Protein AF-A0A914HSB8-F1 (afdb_monomer)

pLDDT: mean 74.19, std 20.4, range [25.16, 98.0]

Sequence (188 aa):
MQRLLLCLTGASFIVLLFGASLPPIDISSIPEQYRELIPKEVIDFYNTLTAEDKQALKEVAERHEEFQTEEQAMEALKAKSEKLHSKAVELRNLVKEKIDKLVPDAKTFVTETIEKLKAMRPKSGEKPNLEELRKGANDTIEKFKALSEEAKESLKANFPKITGVIQNEKFQALAKSLLKTEGAAPAA

Radius of gyration: 16.98 Å; Cα contacts (8 Å, |Δi|>4): 156; chains: 1; bounding box: 52×36×44 Å

Foldseek 3Di:
DQDDFDLPCLLVLQCLQDWDDDDLSDLVVRPPVSNLLRPVLVVVLVVVADPQLSVLLVVLVLCVVVDPGPVVSLVSSCVSPVVSSVSSVVSRVLVVVLLVQADPLLNVLVSVLVVLSVVQDDHRRDIGDNLSSLVSLQVSLVSLVPDDPSSLVSCCVSPVSNSCLSPDPVNNCVSVVVVPDPPDDDDD

Mean predicted aligned error: 8.91 Å

InterPro domains:
  IPR008632 Nematode fatty acid retinoid binding [PF05823] (32-177)
  IPR008632 Nematode fatty acid retinoid binding [PTHR31418] (14-182)

Nearest PDB structures (foldseek):
  4xcp-assembly1_A  TM=7.694E-01  e=6.689E-05  Necator americanus
  4uet-assembly1_A  TM=7.553E-01  e=1.950E-04  Necator americanus

Structure (mmCIF, N/CA/C/O backbone):
data_AF-A0A914HSB8-F1
#
_entry.id   AF-A0A914HSB8-F1
#
loop_
_atom_site.group_PDB
_atom_site.id
_atom_site.type_symbol
_atom_site.label_atom_id
_atom_site.label_alt_id
_atom_site.label_comp_id
_atom_site.label_asym_id
_atom_site.label_entity_id
_atom_site.label_seq_id
_atom_site.pdbx_PDB_ins_code
_atom_site.Cartn_x
_atom_site.Cartn_y
_atom_site.Cartn_z
_atom_site.occupancy
_atom_site.B_iso_or_equiv
_atom_site.auth_seq_id
_atom_site.auth_comp_id
_atom_site.auth_asym_id
_atom_site.auth_atom_id
_atom_site.pdbx_PDB_model_num
ATOM 1 N N . MET A 1 1 ? 8.933 17.817 -1.705 1.00 25.16 1 MET A N 1
ATOM 2 C CA . MET A 1 1 ? 7.737 17.627 -0.854 1.00 25.16 1 MET A CA 1
ATOM 3 C C . MET A 1 1 ? 7.025 16.373 -1.324 1.00 25.16 1 MET A C 1
ATOM 5 O O . MET A 1 1 ? 6.279 16.406 -2.292 1.00 25.16 1 MET A O 1
ATOM 9 N N . GLN A 1 2 ? 7.403 15.252 -0.719 1.00 29.36 2 GLN A N 1
ATOM 10 C CA . GLN A 1 2 ? 7.103 13.894 -1.158 1.00 29.36 2 GLN A CA 1
ATOM 11 C C . GLN A 1 2 ? 5.726 13.515 -0.621 1.00 29.36 2 GLN A C 1
ATOM 13 O O . GLN A 1 2 ? 5.573 13.178 0.551 1.00 29.36 2 GLN A O 1
ATOM 18 N N . ARG A 1 3 ? 4.709 13.701 -1.462 1.00 33.56 3 ARG A N 1
ATOM 19 C CA . ARG A 1 3 ? 3.333 13.363 -1.133 1.00 33.56 3 ARG A CA 1
ATOM 20 C C . ARG A 1 3 ? 3.217 11.840 -1.036 1.00 33.56 3 ARG A C 1
ATOM 22 O O . ARG A 1 3 ? 3.285 11.148 -2.040 1.00 33.56 3 ARG A O 1
ATOM 29 N N . LEU A 1 4 ? 2.940 11.403 0.192 1.00 33.25 4 LEU A N 1
ATOM 30 C CA . LEU A 1 4 ? 1.845 10.491 0.509 1.00 33.25 4 LEU A CA 1
ATOM 31 C C . LEU A 1 4 ? 2.152 8.989 0.452 1.00 33.25 4 LEU A C 1
ATOM 33 O O . LEU A 1 4 ? 2.440 8.404 -0.589 1.00 33.25 4 LEU A O 1
ATOM 37 N N . LEU A 1 5 ? 2.052 8.362 1.621 1.00 37.12 5 LEU A N 1
ATOM 38 C CA . LEU A 1 5 ? 2.564 7.038 1.887 1.00 37.12 5 LEU A CA 1
ATOM 39 C C . LEU A 1 5 ? 1.594 6.222 2.761 1.00 37.12 5 LEU A C 1
ATOM 41 O O . LEU A 1 5 ? 1.717 6.126 3.969 1.00 37.12 5 LEU A O 1
ATOM 45 N N . LEU A 1 6 ? 0.743 5.460 2.079 1.00 37.34 6 LEU A N 1
ATOM 46 C CA . LEU A 1 6 ? 0.680 4.009 2.298 1.00 37.34 6 LEU A CA 1
ATOM 47 C C . LEU A 1 6 ? 0.114 3.443 3.618 1.00 37.34 6 LEU A C 1
ATOM 49 O O . LEU A 1 6 ? 0.303 2.263 3.887 1.00 37.34 6 LEU A O 1
ATOM 53 N N . CYS A 1 7 ? -0.693 4.171 4.386 1.00 33.78 7 CYS A N 1
ATOM 54 C CA . CYS A 1 7 ? -1.370 3.529 5.528 1.00 33.78 7 CYS A CA 1
ATOM 55 C C . CYS A 1 7 ? -2.547 2.601 5.160 1.00 33.78 7 CYS A C 1
ATOM 57 O O . CYS A 1 7 ? -2.921 1.760 5.971 1.00 33.78 7 CYS A O 1
ATOM 59 N N . LEU A 1 8 ? -3.154 2.709 3.967 1.00 33.69 8 LEU A N 1
ATOM 60 C CA . LEU A 1 8 ? -4.404 1.975 3.663 1.00 33.69 8 LEU A CA 1
ATOM 61 C C . LEU A 1 8 ? -4.480 1.310 2.276 1.00 33.69 8 LEU A C 1
ATOM 63 O O . LEU A 1 8 ? -5.466 0.639 1.977 1.00 33.69 8 LEU A O 1
ATOM 67 N N . THR A 1 9 ? -3.474 1.457 1.410 1.00 38.66 9 THR A N 1
ATOM 68 C CA . THR A 1 9 ? -3.543 0.942 0.025 1.00 38.66 9 THR A CA 1
ATOM 69 C C . THR A 1 9 ? -2.961 -0.460 -0.157 1.00 38.66 9 THR A C 1
ATOM 71 O O . THR A 1 9 ? -3.308 -1.124 -1.132 1.00 38.66 9 THR A O 1
ATOM 74 N N . GLY A 1 10 ? -2.156 -0.956 0.792 1.00 37.66 10 GLY A N 1
ATOM 75 C CA . GLY A 1 10 ? -1.569 -2.304 0.736 1.00 37.66 10 GLY A CA 1
ATOM 76 C C . GLY A 1 10 ? -2.608 -3.432 0.763 1.00 37.66 10 GLY A C 1
ATOM 77 O O . GLY A 1 10 ? -2.459 -4.420 0.051 1.00 37.66 10 GLY A O 1
ATOM 78 N N . ALA A 1 11 ? -3.705 -3.252 1.507 1.00 34.97 11 ALA A N 1
ATOM 79 C CA . ALA A 1 11 ? -4.863 -4.150 1.448 1.00 34.97 11 ALA A CA 1
ATOM 80 C C . ALA A 1 11 ? -5.762 -3.847 0.236 1.00 34.97 11 ALA A C 1
ATOM 82 O O . ALA A 1 11 ? -6.421 -4.737 -0.294 1.00 34.97 11 ALA A O 1
ATOM 83 N N . SER A 1 12 ? -5.757 -2.602 -0.247 1.00 37.75 12 SER A N 1
ATOM 84 C CA . SER A 1 12 ? -6.666 -2.154 -1.300 1.00 37.75 12 SER A CA 1
ATOM 85 C C . SER A 1 12 ? -6.392 -2.830 -2.647 1.00 37.75 12 SER A C 1
ATOM 87 O O . SER A 1 12 ? -7.348 -3.161 -3.327 1.00 37.75 12 SER A O 1
ATOM 89 N N . PHE A 1 13 ? -5.146 -3.124 -3.039 1.00 34.66 13 PHE A N 1
ATOM 90 C CA . PHE A 1 13 ? -4.903 -3.753 -4.354 1.00 34.66 13 PHE A CA 1
ATOM 91 C C . PHE A 1 13 ? -5.493 -5.172 -4.482 1.00 34.66 13 PHE A C 1
ATOM 93 O O . PHE A 1 13 ? -5.938 -5.556 -5.559 1.00 34.66 13 PHE A O 1
ATOM 100 N N . ILE A 1 14 ? -5.552 -5.934 -3.383 1.00 33.72 14 ILE A N 1
ATOM 101 C CA . ILE A 1 14 ? -6.129 -7.292 -3.369 1.00 33.72 14 ILE A CA 1
ATOM 102 C C . ILE A 1 14 ? -7.637 -7.250 -3.078 1.00 33.72 14 ILE A C 1
ATOM 104 O O . ILE A 1 14 ? -8.389 -8.060 -3.615 1.00 33.72 14 ILE A O 1
ATOM 108 N N . VAL A 1 15 ? -8.102 -6.266 -2.303 1.00 31.67 15 VAL A N 1
ATOM 109 C CA . VAL A 1 15 ? -9.527 -6.080 -1.981 1.00 31.67 15 VAL A CA 1
ATOM 110 C C . VAL A 1 15 ? -10.320 -5.471 -3.147 1.00 31.67 15 VAL A C 1
ATOM 112 O O . VAL A 1 15 ? -11.488 -5.803 -3.322 1.00 31.67 15 VAL A O 1
ATOM 115 N N . LEU A 1 16 ? -9.701 -4.651 -4.005 1.00 32.53 16 LEU A N 1
ATOM 116 C CA . LEU A 1 16 ? -10.369 -4.037 -5.163 1.00 32.53 16 LEU A CA 1
ATOM 117 C C . LEU A 1 16 ? -10.848 -5.072 -6.204 1.00 32.53 16 LEU A C 1
ATOM 119 O O . LEU A 1 16 ? -11.774 -4.792 -6.956 1.00 32.53 16 LEU A O 1
ATOM 123 N N . LEU A 1 17 ? -10.304 -6.295 -6.209 1.00 28.48 17 LEU A N 1
ATOM 124 C CA . LEU A 1 17 ? -10.785 -7.383 -7.073 1.00 28.48 17 LEU A CA 1
ATOM 125 C C . LEU A 1 17 ? -12.155 -7.961 -6.658 1.00 28.48 17 LEU A C 1
ATOM 127 O O . LEU A 1 17 ? -12.750 -8.702 -7.439 1.00 28.48 17 LEU A O 1
ATOM 131 N N . PHE A 1 18 ? -12.685 -7.615 -5.478 1.00 27.55 18 PHE A N 1
ATOM 132 C CA . PHE A 1 18 ? -13.973 -8.108 -4.982 1.00 27.55 18 PHE A CA 1
ATOM 133 C C . PHE A 1 18 ? -14.974 -6.954 -4.854 1.00 27.55 18 PHE A C 1
ATOM 135 O O . PHE A 1 18 ? -15.028 -6.235 -3.860 1.00 27.55 18 PHE A O 1
ATOM 142 N N . GLY A 1 19 ? -15.771 -6.752 -5.906 1.00 29.69 19 GLY A N 1
ATOM 143 C CA . GLY A 1 19 ? -16.789 -5.709 -5.969 1.00 29.69 19 GLY A CA 1
ATOM 144 C C . GLY A 1 19 ? -17.966 -5.954 -5.022 1.00 29.69 19 GLY A C 1
ATOM 145 O O . GLY A 1 19 ? -18.936 -6.593 -5.405 1.00 29.69 19 GLY A O 1
ATOM 146 N N . ALA A 1 20 ? -17.918 -5.397 -3.814 1.00 25.78 20 ALA A N 1
ATOM 147 C CA . ALA A 1 20 ? -19.073 -4.986 -3.009 1.00 25.78 20 ALA A CA 1
ATOM 148 C C . ALA A 1 20 ? -18.576 -4.253 -1.752 1.00 25.78 20 ALA A C 1
ATOM 150 O O . ALA A 1 20 ? -17.510 -4.592 -1.250 1.00 25.78 20 ALA A O 1
ATOM 151 N N . SER A 1 21 ? -19.353 -3.263 -1.281 1.00 30.23 21 SER A N 1
ATOM 152 C CA . SER A 1 21 ? -19.325 -2.649 0.063 1.00 30.23 21 SER A CA 1
ATOM 153 C C . SER A 1 21 ? -18.304 -3.289 0.998 1.00 30.23 21 SER A C 1
ATOM 155 O O . SER A 1 21 ? -18.591 -4.378 1.485 1.00 30.23 21 SER A O 1
ATOM 157 N N . LEU A 1 22 ? -17.161 -2.630 1.238 1.00 36.75 22 LEU A N 1
ATOM 158 C CA . LEU A 1 22 ? -16.052 -3.164 2.035 1.00 36.75 22 LEU A CA 1
ATOM 159 C C . LEU A 1 22 ? -16.589 -3.783 3.345 1.00 36.75 22 LEU A C 1
ATOM 161 O O . LEU A 1 22 ? -16.917 -3.044 4.285 1.00 36.75 22 LEU A O 1
ATOM 165 N N . PRO A 1 23 ? -16.712 -5.126 3.444 1.00 37.19 23 PRO A N 1
ATOM 166 C CA . PRO A 1 23 ? -16.900 -5.732 4.746 1.00 37.19 23 PRO A CA 1
ATOM 167 C C . PRO A 1 23 ? -15.637 -5.418 5.567 1.00 37.19 23 PRO A C 1
ATOM 169 O O . PRO A 1 23 ? -14.603 -5.072 4.978 1.00 37.19 23 PRO A O 1
ATOM 172 N N . PRO A 1 24 ? -15.688 -5.473 6.913 1.00 43.31 24 PRO A N 1
ATOM 173 C CA . PRO A 1 24 ? -14.468 -5.386 7.719 1.00 43.31 24 PRO A CA 1
ATOM 174 C C . PRO A 1 24 ? -13.405 -6.262 7.059 1.00 43.31 24 PRO A C 1
ATOM 176 O O . PRO A 1 24 ? -13.715 -7.408 6.738 1.00 43.31 24 PRO A O 1
ATOM 179 N N . ILE A 1 25 ? -12.233 -5.689 6.750 1.00 50.34 25 ILE A N 1
ATOM 180 C CA . ILE A 1 25 ? -11.185 -6.354 5.966 1.00 50.34 25 ILE A CA 1
ATOM 181 C C . ILE A 1 25 ? -10.771 -7.601 6.736 1.00 50.34 25 ILE A C 1
ATOM 183 O O . ILE A 1 25 ? -9.945 -7.578 7.650 1.00 50.34 25 ILE A O 1
ATOM 187 N N . ASP A 1 26 ? -11.432 -8.693 6.397 1.00 60.53 26 ASP A N 1
ATOM 188 C CA . ASP A 1 26 ? -11.177 -9.990 6.946 1.00 60.53 26 ASP A CA 1
ATOM 189 C C . ASP A 1 26 ? -10.263 -10.671 5.946 1.00 60.53 26 ASP A C 1
ATOM 191 O O . ASP A 1 26 ? -10.693 -11.085 4.871 1.00 60.53 26 ASP A O 1
ATOM 195 N N . ILE A 1 27 ? -8.977 -10.763 6.278 1.00 61.53 27 ILE A N 1
ATOM 196 C CA . ILE A 1 27 ? -8.010 -11.498 5.457 1.00 61.53 27 ILE A CA 1
ATOM 197 C C . ILE A 1 27 ? -8.490 -12.944 5.239 1.00 61.53 27 ILE A C 1
ATOM 199 O O . ILE A 1 27 ? -8.212 -13.535 4.195 1.00 61.53 27 ILE A O 1
ATOM 203 N N . SER A 1 28 ? -9.277 -13.504 6.166 1.00 65.38 28 SER A N 1
ATOM 204 C CA . SER A 1 28 ? -9.888 -14.824 6.011 1.00 65.38 28 SER A CA 1
ATOM 205 C C . SER A 1 28 ? -11.008 -14.860 4.957 1.00 65.38 28 SER A C 1
ATOM 207 O O . SER A 1 28 ? -11.264 -15.914 4.386 1.00 65.38 28 SER A O 1
ATOM 209 N N . SER A 1 29 ? -11.592 -13.722 4.576 1.00 63.12 29 SER A N 1
ATOM 210 C CA . SER A 1 29 ? -12.542 -13.642 3.454 1.00 63.12 29 SER A CA 1
ATOM 211 C C . SER A 1 29 ? -11.865 -13.626 2.076 1.00 63.12 29 SER A C 1
ATOM 213 O O . SER A 1 29 ? -12.509 -13.905 1.067 1.00 63.12 29 SER A O 1
ATOM 215 N N . ILE A 1 30 ? -10.557 -13.347 2.017 1.00 62.38 30 ILE A N 1
ATOM 216 C CA . ILE A 1 30 ? -9.780 -13.380 0.773 1.00 62.38 30 ILE A CA 1
ATOM 217 C C . ILE A 1 30 ? -9.501 -14.849 0.422 1.00 62.38 30 ILE A C 1
ATOM 219 O O . ILE A 1 30 ? -8.961 -15.563 1.268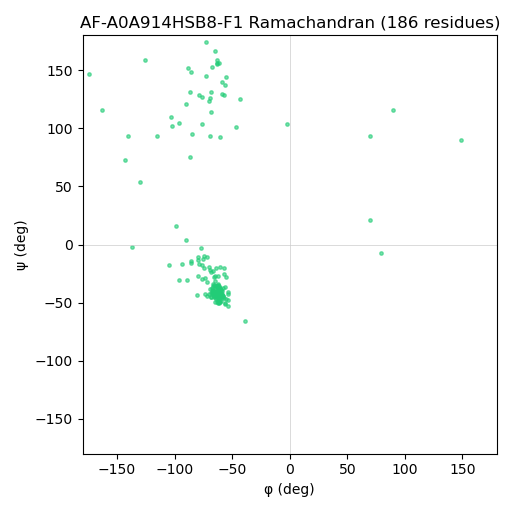 1.00 62.38 30 ILE A O 1
ATOM 223 N N . PRO A 1 31 ? -9.818 -15.331 -0.794 1.00 58.69 31 PRO A N 1
ATOM 224 C CA . PRO A 1 31 ? -9.496 -16.701 -1.189 1.00 58.69 31 PRO A CA 1
ATOM 225 C C . PRO A 1 31 ? -8.001 -17.008 -1.044 1.00 58.69 31 PRO A C 1
ATOM 227 O O . PRO A 1 31 ? -7.158 -16.157 -1.323 1.00 58.69 31 PRO A O 1
ATOM 230 N N . GLU A 1 32 ? -7.663 -18.235 -0.643 1.00 67.19 32 GLU A N 1
ATOM 231 C CA . GLU A 1 32 ? -6.288 -18.647 -0.314 1.00 67.19 32 GLU A CA 1
ATOM 232 C C . GLU A 1 32 ? -5.283 -18.344 -1.435 1.00 67.19 32 GLU A C 1
ATOM 234 O O . GLU A 1 32 ? -4.241 -17.745 -1.178 1.00 67.19 32 GLU A O 1
ATOM 239 N N . GLN A 1 33 ? -5.672 -18.60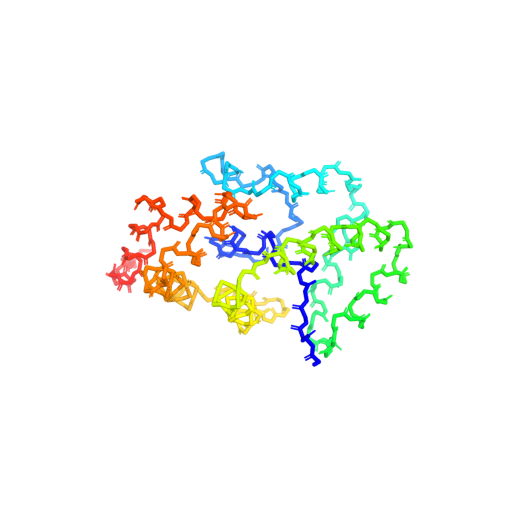7 -2.687 1.00 60.16 33 GLN A N 1
ATOM 240 C CA . GLN A 1 33 ? -4.878 -18.301 -3.884 1.00 60.16 33 GLN A CA 1
ATOM 241 C C . GLN A 1 33 ? -4.491 -16.817 -4.034 1.00 60.16 33 GLN A C 1
ATOM 243 O O . GLN A 1 33 ? -3.561 -16.491 -4.767 1.00 60.16 33 GLN A O 1
ATOM 248 N N . TYR A 1 34 ? -5.204 -15.909 -3.362 1.00 60.81 34 TYR A N 1
ATOM 249 C CA . TYR A 1 34 ? -4.911 -14.478 -3.341 1.00 60.81 34 TYR A CA 1
ATOM 250 C C . TYR A 1 34 ? -4.274 -14.024 -2.020 1.00 60.81 34 TYR A C 1
ATOM 252 O O . TYR A 1 34 ? -3.642 -12.971 -1.992 1.00 60.81 34 TYR A O 1
ATOM 260 N N . ARG A 1 35 ? -4.372 -14.804 -0.932 1.00 68.12 35 ARG A N 1
ATOM 261 C CA . ARG A 1 35 ? -3.680 -14.491 0.333 1.00 68.12 35 ARG A CA 1
ATOM 262 C C . ARG A 1 35 ? -2.166 -14.568 0.189 1.00 68.12 35 ARG A C 1
ATOM 264 O O . ARG A 1 35 ? -1.463 -13.749 0.770 1.00 68.12 3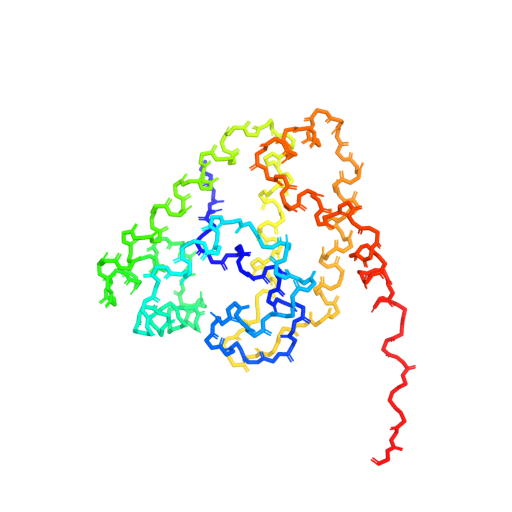5 ARG A O 1
ATOM 271 N N . GLU A 1 36 ? -1.668 -15.489 -0.635 1.00 69.75 36 GLU A N 1
ATOM 272 C CA . GLU A 1 36 ? -0.233 -15.618 -0.938 1.00 69.75 36 GLU A CA 1
ATOM 273 C C . GLU A 1 36 ? 0.375 -14.366 -1.596 1.00 69.75 36 GLU A C 1
ATOM 275 O O . GLU A 1 36 ? 1.599 -14.175 -1.577 1.00 69.75 36 GLU A O 1
ATOM 280 N N . LEU A 1 37 ? -0.484 -13.516 -2.167 1.00 67.94 37 LEU A N 1
ATOM 281 C C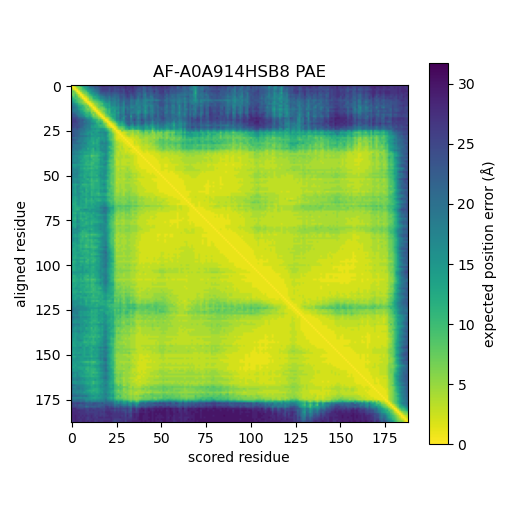A . LEU A 1 37 ? -0.133 -12.273 -2.847 1.00 67.94 37 LEU A CA 1
ATOM 282 C C . LEU A 1 37 ? -0.013 -11.086 -1.878 1.00 67.94 37 LEU A C 1
ATOM 284 O O . LEU A 1 37 ? 0.558 -10.056 -2.240 1.00 67.94 37 LEU A O 1
ATOM 288 N N . ILE A 1 38 ? -0.529 -11.217 -0.651 1.00 71.56 38 ILE A N 1
ATOM 289 C CA . ILE A 1 38 ? -0.476 -10.168 0.370 1.00 71.56 38 ILE A CA 1
ATOM 290 C C . ILE A 1 38 ? 0.927 -10.169 1.005 1.00 71.56 38 ILE A C 1
ATOM 292 O O . ILE A 1 38 ? 1.396 -11.217 1.459 1.00 71.56 38 ILE A O 1
ATOM 296 N N . PRO A 1 39 ? 1.622 -9.018 1.084 1.00 76.06 39 PRO A N 1
ATOM 297 C CA . PRO A 1 39 ? 2.871 -8.919 1.832 1.00 76.06 39 PRO A CA 1
ATOM 298 C C . PRO A 1 39 ? 2.686 -9.338 3.295 1.00 76.06 39 PRO A C 1
ATOM 300 O O . PRO A 1 39 ? 1.708 -8.951 3.939 1.00 76.06 39 PRO A O 1
ATOM 303 N N . LYS A 1 40 ? 3.639 -10.105 3.835 1.00 82.38 40 LYS A N 1
ATOM 304 C CA . LYS A 1 40 ? 3.571 -10.626 5.209 1.00 82.38 40 LYS A CA 1
ATOM 305 C C . LYS A 1 40 ? 3.397 -9.505 6.232 1.00 82.38 40 LYS A C 1
ATOM 307 O O . LYS A 1 40 ? 2.652 -9.674 7.183 1.00 82.38 40 LYS A O 1
ATOM 312 N N . GLU A 1 41 ? 4.016 -8.355 6.005 1.00 78.06 41 GLU A N 1
ATOM 313 C CA . GLU A 1 41 ? 3.940 -7.192 6.888 1.00 78.06 41 GLU A CA 1
ATOM 314 C C . GLU A 1 41 ? 2.508 -6.651 7.011 1.00 78.06 41 GLU A C 1
ATOM 316 O O . GLU A 1 41 ? 2.097 -6.212 8.082 1.00 78.06 41 GLU A O 1
ATOM 321 N N . VAL A 1 42 ? 1.717 -6.743 5.935 1.00 76.12 42 VAL A N 1
ATOM 322 C CA . VAL A 1 42 ? 0.293 -6.383 5.956 1.00 76.12 42 VAL A CA 1
ATOM 323 C C . VAL A 1 42 ? -0.498 -7.427 6.743 1.00 76.12 42 VAL A C 1
ATOM 325 O O . VAL A 1 42 ? -1.318 -7.060 7.580 1.00 76.12 42 VAL A O 1
ATOM 328 N N . ILE A 1 43 ? -0.235 -8.720 6.521 1.00 79.44 43 ILE A N 1
ATOM 329 C CA . ILE A 1 43 ? -0.888 -9.810 7.267 1.00 79.44 43 ILE A CA 1
ATOM 330 C C . ILE A 1 43 ? -0.599 -9.685 8.767 1.00 79.44 43 ILE A C 1
ATOM 332 O O . ILE A 1 43 ? -1.520 -9.731 9.580 1.00 79.44 43 ILE A O 1
ATOM 336 N N . ASP A 1 44 ? 0.668 -9.493 9.127 1.00 83.31 44 ASP A N 1
ATOM 337 C CA . ASP A 1 44 ? 1.115 -9.375 10.509 1.00 83.31 44 ASP A CA 1
ATOM 338 C C . ASP A 1 44 ? 0.461 -8.165 11.182 1.00 83.31 44 ASP A C 1
ATOM 340 O O . ASP A 1 44 ? -0.114 -8.320 12.256 1.00 83.31 44 ASP A O 1
ATOM 344 N N . PHE A 1 45 ? 0.438 -6.998 10.524 1.00 82.62 45 PHE A N 1
ATOM 345 C CA . PHE A 1 45 ? -0.289 -5.828 11.022 1.00 82.62 45 PHE A CA 1
ATOM 346 C C . PHE A 1 45 ? -1.754 -6.163 11.323 1.00 82.62 45 PHE A C 1
ATOM 348 O O . PHE A 1 45 ? -2.200 -5.964 12.453 1.00 82.62 45 PHE A O 1
ATOM 355 N N . TYR A 1 46 ? -2.483 -6.739 10.362 1.00 80.25 46 TYR A N 1
ATOM 356 C CA . TYR A 1 46 ? -3.897 -7.094 10.529 1.00 80.25 46 TYR A CA 1
ATOM 357 C C . TYR A 1 46 ? -4.150 -8.117 11.639 1.00 80.25 46 TYR A C 1
ATOM 359 O O . TYR A 1 46 ? -5.166 -8.025 12.330 1.00 80.25 46 TYR A O 1
ATOM 367 N N . ASN A 1 47 ? -3.237 -9.070 11.831 1.00 84.81 47 ASN A N 1
ATOM 368 C CA . ASN A 1 47 ? -3.331 -10.073 12.891 1.00 84.81 47 ASN A CA 1
ATOM 369 C C . ASN A 1 47 ? -3.146 -9.472 14.292 1.00 84.81 47 ASN A C 1
ATOM 371 O O . ASN A 1 47 ? -3.613 -10.054 15.267 1.00 84.81 47 ASN A O 1
ATOM 375 N N . THR A 1 48 ? -2.511 -8.301 14.412 1.00 86.25 48 THR A N 1
ATOM 376 C CA . THR A 1 48 ? -2.413 -7.591 15.699 1.00 86.25 48 THR A CA 1
ATOM 377 C C . THR A 1 48 ? -3.677 -6.809 16.059 1.00 86.25 48 THR A C 1
ATOM 379 O O . THR A 1 48 ? -3.763 -6.292 17.177 1.00 86.25 48 THR A O 1
ATOM 382 N N . LEU A 1 49 ? -4.625 -6.644 15.131 1.00 85.00 49 LEU A N 1
ATOM 383 C CA . LEU A 1 49 ? -5.796 -5.785 15.314 1.00 85.00 49 LEU A CA 1
ATOM 384 C C . LEU A 1 49 ? -6.938 -6.530 16.006 1.00 85.00 49 LEU A C 1
ATOM 386 O O . LEU A 1 49 ? -7.338 -7.614 15.575 1.00 85.00 49 LEU A O 1
ATOM 390 N N . THR A 1 50 ? -7.512 -5.906 17.035 1.00 89.31 50 THR A N 1
ATOM 391 C CA . THR A 1 50 ? -8.772 -6.364 17.635 1.00 89.31 50 THR A CA 1
ATOM 392 C C . THR A 1 50 ? -9.966 -6.077 16.714 1.00 89.31 50 THR A C 1
ATOM 394 O O . THR A 1 50 ? -9.829 -5.441 15.664 1.00 89.31 50 THR A O 1
ATOM 397 N N . ALA A 1 51 ? -11.161 -6.542 17.087 1.00 87.81 51 ALA A N 1
ATOM 398 C CA . ALA A 1 51 ? -12.383 -6.204 16.358 1.00 87.81 51 ALA A CA 1
ATOM 399 C C . ALA A 1 51 ? -12.645 -4.686 16.378 1.00 87.81 51 ALA A C 1
ATOM 401 O O . ALA A 1 51 ? -12.989 -4.103 15.351 1.00 87.81 51 ALA A O 1
ATOM 402 N N . GLU A 1 52 ? -12.396 -4.042 17.519 1.00 89.56 52 GLU A N 1
ATOM 403 C CA . GLU A 1 52 ? -12.515 -2.595 17.710 1.00 89.56 52 GLU A CA 1
ATOM 404 C C . GLU A 1 52 ? -11.489 -1.837 16.862 1.00 89.56 52 GLU A C 1
ATOM 406 O O . GLU A 1 52 ? -11.844 -0.855 16.212 1.00 89.56 52 GLU A O 1
ATOM 411 N N . ASP A 1 53 ? -10.241 -2.320 16.796 1.00 84.38 53 ASP A N 1
ATOM 412 C CA . ASP A 1 53 ? -9.207 -1.735 15.936 1.00 84.38 53 ASP A CA 1
ATOM 413 C C . ASP A 1 53 ? -9.640 -1.765 14.454 1.00 84.38 53 ASP A C 1
ATOM 415 O O . ASP A 1 53 ? -9.526 -0.770 13.733 1.00 84.38 53 ASP A O 1
ATOM 419 N N . LYS A 1 54 ? -10.177 -2.902 13.988 1.00 81.56 54 LYS A N 1
ATOM 420 C CA . LYS A 1 54 ? -10.667 -3.063 12.607 1.00 81.56 54 LYS A CA 1
ATOM 421 C C . LYS A 1 54 ? -11.873 -2.167 12.319 1.00 81.56 54 LYS A C 1
ATOM 423 O O . LYS A 1 54 ? -11.949 -1.585 11.237 1.00 81.56 54 LYS A O 1
ATOM 428 N N . GLN A 1 55 ? -12.787 -2.030 13.278 1.00 84.06 55 GLN A N 1
ATOM 429 C CA . GLN A 1 55 ? -13.940 -1.140 13.166 1.00 84.06 55 GLN A CA 1
ATOM 430 C C . GLN A 1 55 ? -13.505 0.332 13.096 1.00 84.06 55 GLN A C 1
ATOM 432 O O . GLN A 1 55 ? -13.973 1.067 12.230 1.00 84.06 55 GLN A O 1
ATOM 437 N N . ALA A 1 56 ? -12.545 0.751 13.924 1.00 83.94 56 ALA A N 1
ATOM 438 C CA . ALA A 1 56 ? -11.995 2.104 13.883 1.00 83.94 56 ALA A CA 1
ATOM 439 C C . ALA A 1 56 ? -11.298 2.414 12.544 1.00 83.94 56 ALA A C 1
ATOM 441 O O . ALA A 1 56 ? -11.507 3.492 11.984 1.00 83.94 56 ALA A O 1
ATOM 442 N N . LEU A 1 57 ? -10.525 1.470 11.986 1.00 80.25 57 LEU A N 1
ATOM 443 C CA . LEU A 1 57 ? -9.946 1.619 10.641 1.00 80.25 57 LEU A CA 1
ATOM 444 C C . LEU A 1 57 ? -11.026 1.772 9.568 1.00 80.25 57 LEU A C 1
ATOM 446 O O . LEU A 1 57 ? -10.879 2.605 8.674 1.00 80.25 57 LEU A O 1
ATOM 450 N N . LYS A 1 58 ? -12.102 0.982 9.654 1.00 78.25 58 LYS A N 1
ATOM 451 C CA . LYS A 1 58 ? -13.222 1.041 8.713 1.00 78.25 58 LYS A CA 1
ATOM 452 C C . LYS A 1 58 ? -13.910 2.405 8.748 1.00 78.25 58 LYS A C 1
ATOM 454 O O . LYS A 1 58 ? -14.053 3.025 7.702 1.00 78.25 58 LYS A O 1
ATOM 459 N N . GLU A 1 59 ? -14.264 2.899 9.930 1.00 81.94 59 GLU A N 1
ATOM 460 C CA . GLU A 1 59 ? -14.951 4.189 10.090 1.00 81.94 59 GLU A CA 1
ATOM 461 C C . GLU A 1 59 ? -14.124 5.366 9.560 1.00 81.94 59 GLU A C 1
ATOM 463 O O . GLU A 1 59 ? -14.663 6.293 8.958 1.00 81.94 59 GLU A O 1
ATOM 468 N N . VAL A 1 60 ? -12.802 5.336 9.756 1.00 81.31 60 VAL A N 1
ATOM 469 C CA . VAL A 1 60 ? -11.903 6.341 9.171 1.00 81.31 60 VAL A CA 1
ATOM 470 C C . VAL A 1 60 ? -11.822 6.158 7.650 1.00 81.31 60 VAL A C 1
ATOM 472 O O . VAL A 1 60 ? -11.894 7.132 6.909 1.00 81.31 60 VAL A O 1
ATOM 475 N N . ALA A 1 61 ? -11.729 4.927 7.145 1.00 77.69 61 ALA A N 1
ATOM 476 C CA . ALA A 1 61 ? -11.663 4.667 5.706 1.00 77.69 61 ALA A CA 1
ATOM 477 C C . ALA A 1 61 ? -12.946 5.070 4.950 1.00 77.69 61 ALA A C 1
ATOM 479 O O . ALA A 1 61 ? -12.859 5.573 3.829 1.00 77.69 61 ALA A O 1
ATOM 480 N N . GLU A 1 62 ? -14.125 4.905 5.549 1.00 77.62 62 GLU A N 1
ATOM 481 C CA . GLU A 1 62 ? -15.413 5.329 4.975 1.00 77.62 62 GLU A CA 1
ATOM 482 C C . GLU A 1 62 ? -15.536 6.852 4.857 1.00 77.62 62 GLU A C 1
ATOM 484 O O . GLU A 1 62 ? -16.274 7.344 4.010 1.00 77.62 62 GLU A O 1
ATOM 489 N N . ARG A 1 63 ? -14.764 7.597 5.652 1.00 79.88 63 ARG A N 1
ATOM 490 C CA . ARG A 1 63 ? -14.706 9.065 5.658 1.00 79.88 63 ARG A CA 1
ATOM 491 C C . ARG A 1 63 ? -13.526 9.617 4.864 1.00 79.88 63 ARG A C 1
ATOM 493 O O . ARG A 1 63 ? -13.162 10.776 5.019 1.00 79.88 63 ARG A O 1
ATOM 500 N N . HIS A 1 64 ? -12.898 8.804 4.015 1.00 77.31 64 HIS A N 1
ATOM 501 C CA . HIS A 1 64 ? -11.689 9.209 3.296 1.00 77.31 64 HIS A CA 1
ATOM 502 C C . HIS A 1 64 ? -11.856 10.474 2.440 1.00 77.31 64 HIS A C 1
ATOM 504 O O . HIS A 1 64 ? -10.864 11.151 2.192 1.00 77.31 64 HIS A O 1
ATOM 510 N N . GLU A 1 65 ? -13.075 10.793 2.000 1.00 80.50 65 GLU A N 1
ATOM 511 C CA . GLU A 1 65 ? -13.388 12.017 1.254 1.00 80.50 65 GLU A CA 1
ATOM 512 C C . GLU A 1 65 ? -13.253 13.290 2.109 1.00 80.50 65 GLU A C 1
ATOM 514 O O . GLU A 1 65 ? -13.013 14.369 1.571 1.00 80.50 65 GLU A O 1
ATOM 519 N N . GLU A 1 66 ? -13.355 13.177 3.438 1.00 84.19 66 GLU A N 1
ATOM 520 C CA . GLU A 1 66 ? -13.169 14.292 4.376 1.00 84.19 66 GLU A C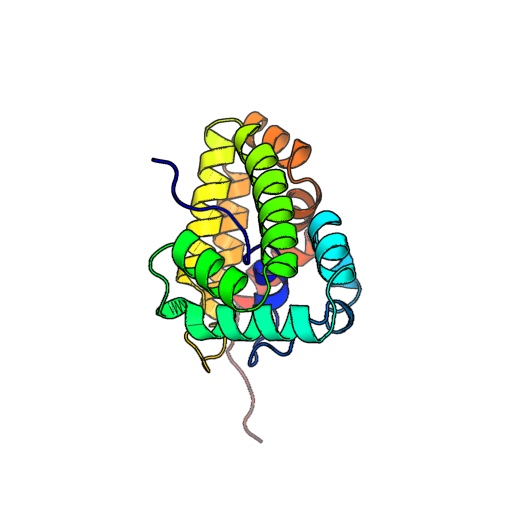A 1
ATOM 521 C C . GLU A 1 66 ? -11.687 14.659 4.560 1.00 84.19 66 GLU A C 1
ATOM 523 O O . GLU A 1 66 ? -11.373 15.751 5.038 1.00 84.19 66 GLU A O 1
ATOM 528 N N . PHE A 1 67 ? -10.764 13.763 4.193 1.00 80.25 67 PHE A N 1
ATOM 529 C CA . PHE A 1 67 ? -9.333 13.932 4.430 1.00 80.25 67 PHE A CA 1
ATOM 530 C C . PHE A 1 67 ? -8.609 14.354 3.151 1.00 80.25 67 PHE A C 1
ATOM 532 O O . PHE A 1 67 ? -8.401 13.576 2.221 1.00 80.25 67 PHE A O 1
ATOM 539 N N . GLN A 1 68 ? -8.148 15.601 3.131 1.00 81.00 68 GLN A N 1
ATOM 540 C CA . GLN A 1 68 ? -7.297 16.139 2.071 1.00 81.00 68 GLN A CA 1
ATOM 541 C C . GLN A 1 68 ? -5.865 15.601 2.168 1.00 81.00 68 GLN A C 1
ATOM 543 O O . GLN A 1 68 ? -5.166 15.488 1.156 1.00 81.00 68 GLN A O 1
ATOM 548 N N . THR A 1 69 ? -5.420 15.274 3.384 1.00 73.81 69 THR A N 1
ATOM 549 C CA . THR A 1 69 ? -4.074 14.768 3.660 1.00 73.81 69 THR A CA 1
ATOM 550 C C . THR A 1 69 ? -4.109 13.452 4.424 1.00 73.81 69 THR A C 1
ATOM 552 O O . THR A 1 69 ? -5.086 13.095 5.079 1.00 73.81 69 THR A O 1
ATOM 555 N N . GLU A 1 70 ? -3.009 12.711 4.337 1.00 71.94 70 GLU A N 1
ATOM 556 C CA . GLU A 1 70 ? -2.827 11.492 5.119 1.00 71.94 70 GLU A CA 1
ATOM 557 C C . GLU A 1 70 ? -2.786 11.800 6.619 1.00 71.94 70 GLU A C 1
ATOM 559 O O . GLU A 1 70 ? -3.376 11.082 7.415 1.00 71.94 70 GLU A O 1
ATOM 564 N N . GLU A 1 71 ? -2.157 12.909 6.996 1.00 79.69 71 GLU A N 1
ATOM 565 C CA . GLU A 1 71 ? -2.056 13.392 8.367 1.00 79.69 71 GLU A CA 1
ATOM 566 C C . GLU A 1 71 ? -3.441 13.640 8.976 1.00 79.69 71 GLU A C 1
ATOM 568 O O . GLU A 1 71 ? -3.673 13.211 10.100 1.00 79.69 71 GLU A O 1
ATOM 573 N N . GLN A 1 72 ? -4.397 14.196 8.221 1.00 83.44 72 GLN A N 1
ATOM 574 C CA . GLN A 1 72 ? -5.785 14.336 8.685 1.00 83.44 72 GLN A CA 1
ATOM 575 C C . GLN A 1 72 ? -6.448 12.974 8.950 1.00 83.44 72 GLN A C 1
ATOM 577 O O . GLN A 1 72 ? -7.137 12.800 9.955 1.00 83.44 72 GLN A O 1
ATOM 582 N N . ALA A 1 73 ? -6.208 11.982 8.087 1.00 82.19 73 ALA A N 1
ATOM 583 C CA . ALA A 1 73 ? -6.709 10.626 8.302 1.00 82.19 73 ALA A CA 1
ATOM 584 C C . ALA A 1 73 ? -6.039 9.950 9.517 1.00 82.19 73 ALA A C 1
ATOM 586 O O . ALA A 1 73 ? -6.700 9.244 10.279 1.00 82.19 73 ALA A O 1
ATOM 587 N N . MET A 1 74 ? -4.741 10.185 9.732 1.00 82.25 74 MET A N 1
ATOM 588 C CA . MET A 1 74 ? -3.992 9.666 10.881 1.00 82.25 74 MET A CA 1
ATOM 589 C C . MET A 1 74 ? -4.421 10.331 12.191 1.00 82.25 74 MET A C 1
ATOM 591 O O . MET A 1 74 ? -4.563 9.644 13.200 1.00 82.25 74 MET A O 1
ATOM 595 N N . GLU A 1 75 ? -4.705 11.632 12.189 1.00 90.19 75 GLU A N 1
ATOM 596 C CA . GLU A 1 75 ? -5.279 12.341 13.335 1.00 90.19 75 GLU A CA 1
ATOM 597 C C . GLU A 1 75 ? -6.676 11.811 13.676 1.00 90.19 75 GLU A C 1
ATOM 599 O O . GLU A 1 75 ? -6.961 11.534 14.844 1.00 90.19 75 GLU A O 1
ATOM 604 N N . ALA A 1 76 ? -7.520 11.571 12.667 1.00 86.12 76 ALA A N 1
ATOM 605 C CA . ALA A 1 76 ? -8.824 10.942 12.864 1.00 86.12 76 ALA A CA 1
ATOM 606 C C . ALA A 1 76 ? -8.701 9.521 13.445 1.00 86.12 76 ALA A C 1
ATOM 608 O O . ALA A 1 76 ? -9.476 9.144 14.326 1.00 86.12 76 ALA A O 1
ATOM 609 N N . LEU A 1 77 ? -7.704 8.746 13.002 1.00 85.44 77 LEU A N 1
ATOM 610 C CA . LEU A 1 77 ? -7.406 7.424 13.555 1.00 85.44 77 LEU A CA 1
ATOM 611 C C . LEU A 1 77 ? -6.905 7.505 15.001 1.00 85.44 77 LEU A C 1
ATOM 613 O O . LEU A 1 77 ? -7.347 6.730 15.850 1.00 85.44 77 LEU A O 1
ATOM 617 N N . LYS A 1 78 ? -6.030 8.468 15.306 1.00 92.94 78 LYS A N 1
ATOM 618 C CA . LYS A 1 78 ? -5.520 8.711 16.661 1.00 92.94 78 LYS A CA 1
ATOM 619 C C . LYS A 1 78 ? -6.642 9.073 17.627 1.00 92.94 78 LYS A C 1
ATOM 621 O O . LYS A 1 78 ? -6.668 8.549 18.736 1.00 92.94 78 LYS A O 1
ATOM 626 N N . ALA A 1 79 ? -7.589 9.906 17.192 1.00 95.81 79 ALA A N 1
ATOM 627 C CA . ALA A 1 79 ? -8.763 10.273 17.982 1.00 95.81 79 ALA A CA 1
ATOM 628 C C . ALA A 1 79 ? -9.669 9.070 18.306 1.00 95.81 79 ALA A C 1
ATOM 630 O O . ALA A 1 79 ? -10.357 9.080 19.324 1.00 95.81 79 ALA A O 1
ATOM 631 N N . LYS A 1 80 ? -9.664 8.026 17.464 1.00 91.75 80 LYS A N 1
ATOM 632 C CA . LYS A 1 80 ? -10.361 6.757 17.731 1.00 91.75 80 LYS A CA 1
ATOM 633 C C . LYS A 1 80 ? -9.568 5.850 18.671 1.00 91.75 80 LYS A C 1
ATOM 635 O O . LYS A 1 80 ? -10.155 5.231 19.552 1.00 91.75 80 LYS A O 1
ATOM 640 N N . SER A 1 81 ? -8.256 5.734 18.467 1.00 92.69 81 SER A N 1
ATOM 641 C CA . SER A 1 81 ? -7.376 4.905 19.294 1.00 92.69 81 SER A CA 1
ATOM 642 C C . SER A 1 81 ? -5.910 5.290 19.092 1.00 92.69 81 SER A C 1
ATOM 644 O O . SER A 1 81 ? -5.332 5.074 18.024 1.00 92.69 81 SER A O 1
ATOM 646 N N . GLU A 1 82 ? -5.264 5.792 20.148 1.00 95.69 82 GLU A N 1
ATOM 647 C CA . GLU A 1 82 ? -3.826 6.092 20.114 1.00 95.69 82 GLU A CA 1
ATOM 648 C C . GLU A 1 82 ? -2.985 4.837 19.860 1.00 95.69 82 GLU A C 1
ATOM 650 O O . GLU A 1 82 ? -2.009 4.879 19.112 1.00 95.69 82 GLU A O 1
ATOM 655 N N . LYS A 1 83 ? -3.394 3.694 20.427 1.00 94.25 83 LYS A N 1
ATOM 656 C CA . LYS A 1 83 ? -2.717 2.407 20.226 1.00 94.25 83 LYS A CA 1
ATOM 657 C C . LYS A 1 83 ? -2.766 1.975 18.760 1.00 94.25 83 LYS A C 1
ATOM 659 O O . LYS A 1 83 ? -1.756 1.530 18.219 1.00 94.25 83 LYS A O 1
ATOM 664 N N . LEU A 1 84 ? -3.927 2.104 18.120 1.00 86.25 84 LEU A N 1
ATOM 665 C CA . LEU A 1 84 ? -4.107 1.774 16.707 1.00 86.25 84 LEU A CA 1
ATOM 666 C C . LEU A 1 84 ? -3.315 2.719 15.805 1.00 86.25 84 LEU A C 1
ATOM 668 O O . LEU A 1 84 ? -2.667 2.268 14.862 1.00 86.25 84 LEU A O 1
ATOM 672 N N . HIS A 1 85 ? -3.319 4.013 16.125 1.00 87.25 85 HIS A N 1
ATOM 673 C CA . HIS A 1 85 ? -2.494 4.996 15.438 1.00 87.25 85 HIS A CA 1
ATOM 674 C C . HIS A 1 85 ? -1.006 4.631 15.502 1.00 87.25 85 HIS A C 1
ATOM 676 O O . HIS A 1 85 ? -0.350 4.632 14.464 1.00 87.25 85 HIS A O 1
ATOM 682 N N . SER A 1 86 ? -0.476 4.246 16.669 1.00 92.69 86 SER A N 1
ATOM 683 C CA . SER A 1 86 ? 0.924 3.811 16.791 1.00 92.69 86 SER A CA 1
ATOM 684 C C . SER A 1 86 ? 1.242 2.614 15.890 1.00 92.69 86 SER A C 1
ATOM 686 O O . SER A 1 86 ? 2.211 2.670 15.136 1.00 92.69 86 SER A O 1
ATOM 688 N N . LYS A 1 87 ? 0.382 1.584 15.865 1.00 86.00 87 LYS A N 1
ATOM 689 C CA . LYS A 1 87 ? 0.541 0.441 14.944 1.00 86.00 87 LYS A CA 1
ATOM 690 C C . LYS A 1 87 ? 0.524 0.877 13.471 1.00 86.00 87 LYS A C 1
ATOM 692 O O . LYS A 1 87 ? 1.293 0.369 12.659 1.00 86.00 87 LYS A O 1
ATOM 697 N N . ALA A 1 88 ? -0.365 1.803 13.106 1.00 81.12 88 ALA A N 1
ATOM 698 C CA . ALA A 1 88 ? -0.460 2.314 11.739 1.00 81.12 88 ALA A CA 1
ATOM 699 C C . ALA A 1 88 ? 0.789 3.122 11.342 1.00 81.12 88 ALA A C 1
ATOM 701 O O . ALA A 1 88 ? 1.293 2.963 10.231 1.00 81.12 88 ALA A O 1
ATOM 702 N N . VAL A 1 89 ? 1.337 3.929 12.259 1.00 85.25 89 VAL A N 1
ATOM 703 C CA . VAL A 1 89 ? 2.604 4.653 12.065 1.00 85.25 89 VAL A CA 1
ATOM 704 C C . VAL A 1 89 ? 3.776 3.689 11.864 1.00 85.25 89 VAL A C 1
ATOM 706 O O . VAL A 1 89 ? 4.616 3.933 11.000 1.00 85.25 89 VAL A O 1
ATOM 709 N N . GLU A 1 90 ? 3.837 2.582 12.606 1.00 86.88 90 GLU A N 1
ATOM 710 C CA . GLU A 1 90 ? 4.880 1.563 12.423 1.00 86.88 90 GLU A CA 1
ATOM 711 C C . GLU A 1 90 ? 4.837 0.951 11.016 1.00 86.88 90 GLU A C 1
ATOM 713 O O . GLU A 1 90 ? 5.856 0.932 10.319 1.00 86.88 90 GLU A O 1
ATOM 718 N N . LEU A 1 91 ? 3.654 0.527 10.552 1.00 81.56 91 LEU A N 1
ATOM 719 C CA . LEU A 1 91 ? 3.486 -0.011 9.198 1.00 81.56 91 LEU A CA 1
ATOM 720 C C . LEU A 1 91 ? 3.849 1.030 8.126 1.00 81.56 91 LEU A C 1
ATOM 722 O O . LEU A 1 91 ? 4.540 0.712 7.153 1.00 81.56 91 LEU A O 1
ATOM 726 N N . ARG A 1 92 ? 3.423 2.283 8.320 1.00 79.25 92 ARG A N 1
ATOM 727 C CA . ARG A 1 92 ? 3.762 3.407 7.442 1.00 79.25 92 ARG A CA 1
ATOM 728 C C . ARG A 1 92 ? 5.264 3.586 7.312 1.00 79.25 92 ARG A C 1
ATOM 730 O O . ARG A 1 92 ? 5.777 3.675 6.201 1.00 79.25 92 ARG A O 1
ATOM 737 N N . ASN A 1 93 ? 5.965 3.649 8.440 1.00 84.44 93 ASN A N 1
ATOM 738 C CA . ASN A 1 93 ? 7.402 3.889 8.470 1.00 84.44 93 ASN A CA 1
ATOM 739 C C . ASN A 1 93 ? 8.161 2.739 7.804 1.00 84.44 93 ASN A C 1
ATOM 741 O O . ASN A 1 93 ? 9.024 2.996 6.969 1.00 84.44 93 ASN A O 1
ATOM 745 N N . LEU A 1 94 ? 7.764 1.490 8.061 1.00 83.56 94 LEU A N 1
ATOM 746 C CA . LEU A 1 94 ? 8.340 0.326 7.387 1.00 83.56 94 LEU A CA 1
ATOM 747 C C . LEU A 1 94 ? 8.231 0.455 5.867 1.00 83.56 94 LEU A C 1
ATOM 749 O O . LEU A 1 94 ? 9.204 0.239 5.140 1.00 83.56 94 LEU A O 1
ATOM 753 N N . VAL A 1 95 ? 7.057 0.826 5.354 1.00 81.62 95 VAL A N 1
ATOM 754 C CA . VAL A 1 95 ? 6.910 0.968 3.906 1.00 81.62 95 VAL A CA 1
ATOM 755 C C . VAL A 1 95 ? 7.642 2.202 3.381 1.00 81.62 95 VAL A C 1
ATOM 757 O O . VAL A 1 95 ? 8.202 2.153 2.283 1.00 81.62 95 VAL A O 1
ATOM 760 N N . LYS A 1 96 ? 7.730 3.274 4.173 1.00 85.25 96 LYS A N 1
ATOM 761 C CA . LYS A 1 96 ? 8.505 4.471 3.826 1.00 85.25 96 LYS A CA 1
ATOM 762 C C . LYS A 1 96 ? 9.943 4.103 3.541 1.00 85.25 96 LYS A C 1
ATOM 764 O O . LYS A 1 96 ? 10.470 4.451 2.491 1.00 85.25 96 LYS A O 1
ATOM 769 N N . GLU A 1 97 ? 10.541 3.359 4.460 1.00 89.19 97 GLU A N 1
ATOM 770 C CA . GLU A 1 97 ? 11.918 2.902 4.364 1.00 89.19 97 GLU A CA 1
ATOM 771 C C . GLU A 1 97 ? 12.139 2.038 3.122 1.00 89.19 97 GLU A C 1
ATOM 773 O O . GLU A 1 97 ? 13.159 2.177 2.449 1.00 89.19 97 GLU A O 1
ATOM 778 N N . LYS A 1 98 ? 11.173 1.179 2.768 1.00 88.12 98 LYS A N 1
ATOM 779 C CA . LYS A 1 98 ? 11.235 0.380 1.536 1.00 88.12 98 LYS A CA 1
ATOM 780 C C . LYS A 1 98 ? 11.174 1.238 0.274 1.00 88.12 98 LYS A C 1
ATOM 782 O O . LYS A 1 98 ? 11.922 0.968 -0.660 1.00 88.12 98 LYS A O 1
ATOM 787 N N . ILE A 1 99 ? 10.322 2.266 0.237 1.00 86.75 99 ILE A N 1
ATOM 788 C CA . ILE A 1 99 ? 10.273 3.207 -0.894 1.00 86.75 99 ILE A CA 1
ATOM 789 C C . ILE A 1 99 ? 11.550 4.041 -0.960 1.00 86.75 99 ILE A C 1
ATOM 791 O O . ILE A 1 99 ? 12.074 4.277 -2.046 1.00 86.75 99 ILE A O 1
ATOM 795 N N . ASP A 1 100 ? 12.072 4.492 0.178 1.00 91.56 100 ASP A N 1
ATOM 796 C CA . ASP A 1 100 ? 13.245 5.360 0.211 1.00 91.56 100 ASP A CA 1
ATOM 797 C C . ASP A 1 100 ? 14.510 4.653 -0.298 1.00 91.56 100 ASP A C 1
ATOM 799 O O . ASP A 1 100 ? 15.342 5.317 -0.917 1.00 91.56 100 ASP A O 1
ATOM 803 N N . LYS A 1 101 ? 14.585 3.320 -0.159 1.00 95.88 101 LYS A N 1
ATOM 804 C CA . LYS A 1 101 ? 15.622 2.438 -0.732 1.00 95.88 101 LYS A CA 1
ATOM 805 C C . LYS A 1 101 ? 15.506 2.197 -2.243 1.00 95.88 101 LYS A C 1
ATOM 807 O O . LYS A 1 101 ? 16.411 1.598 -2.821 1.00 95.88 101 LYS A O 1
ATOM 812 N N . LEU A 1 102 ? 14.409 2.602 -2.884 1.00 93.44 102 LEU A N 1
ATOM 813 C CA . LEU A 1 102 ? 14.240 2.418 -4.324 1.00 93.44 102 LEU A CA 1
ATOM 814 C C . LEU A 1 102 ? 15.123 3.376 -5.123 1.00 93.44 102 LEU A C 1
ATOM 816 O O . LEU A 1 102 ? 15.272 4.550 -4.767 1.00 93.44 102 LEU A O 1
ATOM 820 N N . VAL A 1 103 ? 15.611 2.894 -6.267 1.00 97.25 103 VAL A N 1
ATOM 821 C CA . VAL A 1 103 ? 16.211 3.756 -7.295 1.00 97.25 103 VAL A CA 1
ATOM 822 C C . VAL A 1 103 ? 15.161 4.741 -7.844 1.00 97.25 103 VAL A C 1
ATOM 824 O O . VAL A 1 103 ? 13.961 4.457 -7.761 1.00 97.25 103 VAL A O 1
ATOM 827 N N . PRO A 1 104 ? 15.559 5.902 -8.404 1.00 97.44 104 PRO A N 1
ATOM 828 C CA . PRO A 1 104 ? 14.619 6.962 -8.786 1.00 97.44 104 PRO A CA 1
ATOM 829 C C . PRO A 1 104 ? 13.476 6.512 -9.708 1.00 97.44 104 PRO A C 1
ATOM 831 O O . PRO A 1 104 ? 12.324 6.892 -9.497 1.00 97.44 104 PRO A O 1
ATOM 834 N N . ASP A 1 105 ? 13.775 5.661 -10.688 1.00 95.19 105 ASP A N 1
ATOM 835 C CA . ASP A 1 105 ? 12.790 5.158 -11.652 1.00 95.19 105 ASP A CA 1
ATOM 836 C C . ASP A 1 105 ? 11.765 4.218 -10.982 1.00 95.19 105 ASP A C 1
ATOM 838 O O . ASP A 1 105 ? 10.552 4.406 -11.081 1.00 95.19 105 ASP A O 1
ATOM 842 N N . ALA A 1 106 ? 12.238 3.293 -10.138 1.00 95.75 106 ALA A N 1
ATOM 843 C CA . ALA A 1 106 ? 11.380 2.441 -9.311 1.00 95.75 106 ALA A CA 1
ATOM 844 C C . ALA A 1 106 ? 10.517 3.249 -8.321 1.00 95.75 106 ALA A C 1
ATOM 846 O O . ALA A 1 106 ? 9.345 2.933 -8.104 1.00 95.75 106 ALA A O 1
ATOM 847 N N . LYS A 1 107 ? 11.072 4.314 -7.728 1.00 94.12 107 LYS A N 1
ATOM 848 C CA . LYS A 1 107 ? 10.341 5.215 -6.824 1.00 94.12 107 LYS A CA 1
ATOM 849 C C . LYS A 1 107 ? 9.222 5.956 -7.556 1.00 94.12 107 LYS A C 1
ATOM 851 O O . LYS A 1 107 ? 8.122 6.076 -7.013 1.00 94.12 107 LYS A O 1
ATOM 856 N N . THR A 1 108 ? 9.485 6.401 -8.783 1.00 94.69 108 THR A N 1
ATOM 857 C CA . THR A 1 108 ? 8.485 7.029 -9.658 1.00 94.69 108 THR A CA 1
ATOM 858 C C . THR A 1 108 ? 7.355 6.050 -9.954 1.00 94.69 108 THR A C 1
ATOM 860 O O . THR A 1 108 ? 6.199 6.353 -9.666 1.00 94.69 108 THR A O 1
ATOM 863 N N . PHE A 1 109 ? 7.685 4.829 -10.386 1.00 92.75 109 PHE A N 1
ATOM 864 C CA . PHE A 1 109 ? 6.703 3.773 -10.636 1.00 92.75 109 PHE A CA 1
ATOM 865 C C . PHE A 1 109 ? 5.785 3.497 -9.434 1.00 92.75 109 PHE A C 1
ATOM 867 O O . PHE A 1 109 ? 4.560 3.431 -9.583 1.00 92.75 109 PHE A O 1
ATOM 874 N N . VAL A 1 110 ? 6.353 3.352 -8.231 1.00 87.94 110 VAL A N 1
ATOM 875 C CA . VAL A 1 110 ? 5.560 3.098 -7.017 1.00 87.94 110 VAL A CA 1
ATOM 876 C C . VAL A 1 110 ? 4.678 4.296 -6.671 1.00 87.94 110 VAL A C 1
ATOM 878 O O . VAL A 1 110 ? 3.502 4.108 -6.362 1.00 87.94 110 VAL A O 1
ATOM 881 N N . THR A 1 111 ? 5.213 5.514 -6.762 1.00 84.88 111 THR A N 1
ATOM 882 C CA . THR A 1 111 ? 4.469 6.747 -6.456 1.00 84.88 111 THR A CA 1
ATOM 883 C C . THR A 1 111 ? 3.267 6.902 -7.388 1.00 84.88 111 THR A C 1
ATOM 885 O O . THR A 1 111 ? 2.140 7.036 -6.914 1.00 84.88 111 THR A O 1
ATOM 888 N N . GLU A 1 112 ? 3.470 6.766 -8.700 1.00 87.06 112 GLU A N 1
ATOM 889 C CA . GLU A 1 112 ? 2.386 6.842 -9.686 1.00 87.06 112 GLU A CA 1
ATOM 890 C C . GLU A 1 112 ? 1.336 5.742 -9.489 1.00 87.06 112 GLU A C 1
ATOM 892 O O . GLU A 1 112 ? 0.136 5.975 -9.648 1.00 87.06 112 GLU A O 1
ATOM 897 N N . THR A 1 113 ? 1.768 4.529 -9.128 1.00 84.56 113 THR A N 1
ATOM 898 C CA . THR A 1 113 ? 0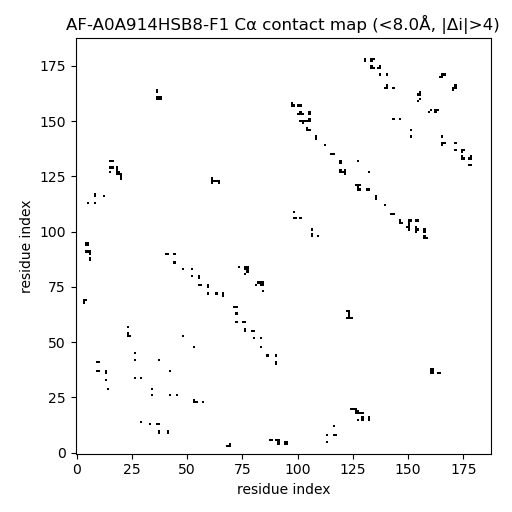.851 3.412 -8.864 1.00 84.56 113 THR A CA 1
ATOM 899 C C . THR A 1 113 ? -0.029 3.698 -7.643 1.00 84.56 113 THR A C 1
ATOM 901 O O . THR A 1 113 ? -1.234 3.444 -7.680 1.00 84.56 113 THR A O 1
ATOM 904 N N . ILE A 1 114 ? 0.536 4.276 -6.577 1.00 77.06 114 ILE A N 1
ATOM 905 C CA . ILE A 1 114 ? -0.218 4.692 -5.385 1.00 77.06 114 ILE A CA 1
ATOM 906 C C . ILE A 1 114 ? -1.214 5.800 -5.733 1.00 77.06 114 ILE A C 1
ATOM 908 O O . ILE A 1 114 ? -2.379 5.712 -5.343 1.00 77.06 114 ILE A O 1
ATOM 912 N N . GLU A 1 115 ? -0.786 6.829 -6.466 1.00 80.50 115 GLU A N 1
ATOM 913 C CA . GLU A 1 115 ? -1.659 7.936 -6.873 1.00 80.50 115 GLU A CA 1
ATOM 914 C C . GLU A 1 115 ? -2.832 7.448 -7.722 1.00 80.50 115 GLU A C 1
ATOM 916 O O . GLU A 1 115 ? -3.981 7.815 -7.462 1.00 80.50 115 GLU A O 1
ATOM 921 N N . LYS A 1 116 ? -2.569 6.538 -8.665 1.00 81.56 116 LYS A N 1
ATOM 922 C CA . LYS A 1 116 ? -3.615 5.912 -9.471 1.00 81.56 116 LYS A CA 1
ATOM 923 C C . LYS A 1 116 ? -4.609 5.133 -8.612 1.00 81.56 116 LYS A C 1
ATOM 925 O O . LYS A 1 116 ? -5.814 5.276 -8.791 1.00 81.56 116 LYS A O 1
ATOM 930 N N . LEU A 1 117 ? -4.129 4.335 -7.656 1.00 73.94 117 LEU A N 1
ATOM 931 C CA . LEU A 1 117 ? -5.006 3.579 -6.756 1.00 73.94 117 LEU A CA 1
ATOM 932 C C . LEU A 1 117 ? -5.891 4.480 -5.899 1.00 73.94 117 LEU A C 1
ATOM 934 O O . LEU A 1 117 ? -7.044 4.139 -5.650 1.00 73.94 117 LEU A O 1
ATOM 938 N N . LYS A 1 118 ? -5.376 5.634 -5.472 1.00 74.94 118 LYS A N 1
ATOM 939 C CA . LYS A 1 118 ? -6.177 6.626 -4.751 1.00 74.94 118 LYS A CA 1
ATOM 940 C C . LYS A 1 118 ? -7.270 7.229 -5.620 1.00 74.94 118 LYS A C 1
ATOM 942 O O . LYS A 1 118 ? -8.380 7.391 -5.134 1.00 74.94 118 LYS A O 1
ATOM 947 N N . ALA A 1 119 ? -6.956 7.551 -6.872 1.00 80.81 119 ALA A N 1
ATOM 948 C CA . ALA A 1 119 ? -7.921 8.123 -7.806 1.00 80.81 119 ALA A CA 1
ATOM 949 C C . ALA A 1 119 ? -9.061 7.147 -8.154 1.00 80.81 119 ALA A C 1
ATOM 951 O O . ALA A 1 119 ? -10.161 7.591 -8.452 1.00 80.81 119 ALA A O 1
ATOM 952 N N . MET A 1 120 ? -8.808 5.835 -8.077 1.00 76.00 120 MET A N 1
ATOM 953 C CA . MET A 1 120 ? -9.801 4.775 -8.314 1.00 76.00 120 MET A CA 1
ATOM 954 C C . MET A 1 120 ? -10.564 4.348 -7.046 1.00 76.00 120 MET A C 1
ATOM 956 O O . MET A 1 120 ? -11.325 3.379 -7.086 1.00 76.00 120 MET A O 1
ATOM 960 N N . ARG A 1 121 ? -10.337 4.995 -5.892 1.00 73.94 121 ARG A N 1
ATOM 961 C CA . ARG A 1 121 ? -11.066 4.656 -4.664 1.00 73.94 121 ARG A CA 1
ATOM 962 C C . ARG A 1 121 ? -12.538 5.083 -4.823 1.00 73.94 121 ARG A C 1
ATOM 964 O O . ARG A 1 121 ? -12.773 6.251 -5.123 1.00 73.94 121 ARG A O 1
ATOM 971 N N . PRO A 1 122 ? -13.514 4.178 -4.613 1.00 73.50 122 PRO A N 1
ATOM 972 C CA . PRO A 1 122 ? -14.926 4.542 -4.676 1.00 73.50 122 PRO A CA 1
ATOM 973 C C . PRO A 1 122 ? -15.294 5.472 -3.521 1.00 73.50 122 PRO A C 1
ATOM 975 O O . PRO A 1 122 ? -14.695 5.388 -2.443 1.00 73.50 122 PRO A O 1
ATOM 978 N N . LYS A 1 123 ? -16.316 6.307 -3.724 1.00 74.06 123 LYS A N 1
ATOM 979 C CA . LYS A 1 123 ? -16.873 7.127 -2.644 1.00 74.06 123 LYS A CA 1
ATOM 980 C C . LYS A 1 123 ? -17.504 6.261 -1.562 1.00 74.06 123 LYS A C 1
ATOM 982 O O . LYS A 1 123 ? -17.754 5.066 -1.753 1.00 74.06 123 LYS A O 1
ATOM 987 N N . SER A 1 124 ? -17.784 6.866 -0.411 1.00 71.94 124 SER A N 1
ATOM 988 C CA . SER A 1 124 ? -18.465 6.155 0.669 1.00 71.94 124 SER A CA 1
ATOM 989 C C . SER A 1 124 ? -19.814 5.599 0.197 1.00 71.94 124 SER A C 1
ATOM 991 O O . SER A 1 124 ? -20.619 6.311 -0.399 1.00 71.94 124 SER A O 1
ATOM 993 N N . GLY A 1 125 ? -20.049 4.305 0.422 1.00 70.81 125 GLY A N 1
ATOM 994 C CA . GLY A 1 125 ? -21.256 3.606 -0.034 1.00 70.81 125 GLY A CA 1
ATOM 995 C C . GLY A 1 125 ? -21.265 3.184 -1.511 1.00 70.81 125 GLY A C 1
ATOM 996 O O . GLY A 1 125 ? -22.158 2.435 -1.911 1.00 70.81 125 GLY A O 1
ATOM 997 N N . GLU A 1 126 ? -20.276 3.582 -2.316 1.00 75.50 126 GLU A N 1
ATOM 998 C CA . GLU A 1 126 ? -20.153 3.151 -3.711 1.00 75.50 126 GLU A CA 1
ATOM 999 C C . GLU A 1 126 ? -19.355 1.844 -3.842 1.00 75.50 126 GLU A C 1
ATOM 1001 O O . GLU A 1 126 ? -18.491 1.502 -3.029 1.00 75.50 126 GLU A O 1
ATOM 1006 N N . LYS A 1 127 ? -19.648 1.077 -4.899 1.00 69.50 127 LYS A N 1
ATOM 1007 C CA . LYS A 1 127 ? -18.865 -0.113 -5.253 1.00 69.50 127 LYS A CA 1
ATOM 1008 C C . LYS A 1 127 ? -17.666 0.290 -6.123 1.00 69.50 127 LYS A C 1
ATOM 1010 O O . LYS A 1 127 ? -17.795 1.221 -6.914 1.00 69.50 127 LYS A O 1
ATOM 1015 N N . PRO A 1 128 ? -16.528 -0.425 -6.045 1.00 68.81 128 PRO A N 1
ATOM 1016 C CA . PRO A 1 128 ? -15.408 -0.187 -6.951 1.00 68.81 128 PRO A CA 1
ATOM 1017 C C . PRO A 1 128 ? -15.804 -0.377 -8.422 1.00 68.81 128 PRO A C 1
ATOM 1019 O O . PRO A 1 128 ? -16.510 -1.333 -8.756 1.00 68.81 128 PRO A O 1
ATOM 1022 N N . ASN A 1 129 ? -15.301 0.488 -9.307 1.00 77.19 129 ASN A N 1
ATOM 1023 C CA . ASN A 1 129 ? -15.464 0.324 -10.748 1.00 77.19 129 ASN A CA 1
ATOM 1024 C C . ASN A 1 129 ? -14.509 -0.767 -11.258 1.00 77.19 129 ASN A C 1
ATOM 1026 O O . ASN A 1 129 ? -13.305 -0.554 -11.397 1.00 77.19 129 ASN A O 1
ATOM 1030 N N . LEU A 1 130 ? -15.049 -1.956 -11.534 1.00 74.44 130 LEU A N 1
ATOM 1031 C CA . LEU A 1 130 ? -14.243 -3.106 -11.945 1.00 74.44 130 LEU A CA 1
ATOM 1032 C C . LEU A 1 130 ? -13.508 -2.872 -13.271 1.00 74.44 130 LEU A C 1
ATOM 1034 O O . LEU A 1 130 ? -12.381 -3.340 -13.416 1.00 74.44 130 LEU A O 1
ATOM 1038 N N . GLU A 1 131 ? -14.097 -2.141 -14.220 1.00 78.88 131 GLU A N 1
ATOM 1039 C CA . GLU A 1 131 ? -13.454 -1.808 -15.496 1.00 78.88 131 GLU A CA 1
ATOM 1040 C C . GLU A 1 131 ? -12.223 -0.918 -15.282 1.00 78.88 131 GLU A C 1
ATOM 1042 O O . GLU A 1 131 ? -11.125 -1.242 -15.748 1.00 78.88 131 GLU A O 1
ATOM 1047 N N . GLU A 1 132 ? -12.377 0.155 -14.503 1.00 80.75 132 GLU A N 1
ATOM 1048 C CA . GLU A 1 132 ? -11.274 1.055 -14.158 1.00 80.75 132 GLU A CA 1
ATOM 1049 C C . GLU A 1 132 ? -10.166 0.334 -13.400 1.00 80.75 132 GLU A C 1
ATOM 1051 O O . GLU A 1 132 ? -8.991 0.574 -13.667 1.00 80.75 132 GLU A O 1
ATOM 1056 N N . LEU A 1 133 ? -10.509 -0.604 -12.518 1.00 75.31 133 LEU A N 1
ATOM 1057 C CA . LEU A 1 133 ? -9.528 -1.410 -11.797 1.00 75.31 133 LEU A CA 1
ATOM 1058 C C . LEU A 1 133 ? -8.745 -2.352 -12.704 1.00 75.31 133 LEU A C 1
ATOM 1060 O O . LEU A 1 133 ? -7.532 -2.494 -12.542 1.00 75.31 133 LEU A O 1
ATOM 1064 N N . ARG A 1 134 ? -9.406 -2.973 -13.685 1.00 76.31 134 ARG A N 1
ATOM 1065 C CA . ARG A 1 134 ? -8.745 -3.839 -14.675 1.00 76.31 134 ARG A CA 1
ATOM 1066 C C . ARG A 1 134 ? -7.807 -3.028 -15.561 1.00 76.31 134 ARG A C 1
ATOM 1068 O O . ARG A 1 134 ? -6.663 -3.430 -15.774 1.00 76.31 134 ARG A O 1
ATOM 1075 N N . LYS A 1 135 ? -8.253 -1.864 -16.042 1.00 84.31 135 LYS A N 1
ATOM 1076 C CA . LYS A 1 135 ? -7.398 -0.905 -16.760 1.00 84.31 135 LYS A CA 1
ATOM 1077 C C . LYS A 1 135 ? -6.238 -0.444 -15.872 1.00 84.31 135 LYS A C 1
ATOM 1079 O O . LYS A 1 135 ? -5.085 -0.444 -16.289 1.00 84.31 135 LYS A O 1
ATOM 1084 N N . GLY A 1 136 ? -6.547 -0.159 -14.609 1.00 84.81 136 GLY A N 1
ATOM 1085 C CA . GLY A 1 136 ? -5.643 0.026 -13.481 1.00 84.81 136 GLY A CA 1
ATOM 1086 C C . GLY A 1 136 ? -4.477 -0.948 -13.493 1.00 84.81 136 GLY A C 1
ATOM 1087 O O . GLY A 1 136 ? -3.334 -0.539 -13.700 1.00 84.81 136 GLY A O 1
ATOM 1088 N N . ALA A 1 137 ? -4.809 -2.226 -13.319 1.00 82.62 137 ALA A N 1
ATOM 1089 C CA . ALA A 1 137 ? -3.877 -3.336 -13.234 1.00 82.62 137 ALA A CA 1
ATOM 1090 C C . ALA A 1 137 ? -3.066 -3.537 -14.521 1.00 82.62 137 ALA A C 1
ATOM 1092 O O . ALA A 1 137 ? -1.851 -3.706 -14.438 1.00 82.62 137 ALA A O 1
ATOM 1093 N N . ASN A 1 138 ? -3.699 -3.487 -15.700 1.00 86.44 138 ASN A N 1
ATOM 1094 C CA . ASN A 1 138 ? -2.982 -3.639 -16.971 1.00 86.44 138 ASN A CA 1
ATOM 1095 C C . ASN A 1 138 ? -1.955 -2.531 -17.185 1.00 86.44 138 ASN A C 1
ATOM 1097 O O . ASN A 1 138 ? -0.809 -2.830 -17.503 1.00 86.44 138 ASN A O 1
ATOM 1101 N N . ASP A 1 139 ? -2.324 -1.272 -16.952 1.00 89.62 139 ASP A N 1
ATOM 1102 C CA . ASP A 1 139 ? -1.374 -0.170 -17.096 1.00 89.62 139 ASP A CA 1
ATOM 1103 C C . ASP A 1 139 ? -0.208 -0.316 -16.105 1.00 89.62 139 ASP A C 1
ATOM 1105 O O . ASP A 1 139 ? 0.931 -0.033 -16.461 1.00 89.62 139 ASP A O 1
ATOM 1109 N N . THR A 1 140 ? -0.456 -0.781 -14.872 1.00 88.00 140 THR A N 1
ATOM 1110 C CA . THR A 1 140 ? 0.615 -1.069 -13.902 1.00 88.00 140 THR A CA 1
ATOM 1111 C C . THR A 1 140 ? 1.533 -2.191 -14.396 1.00 88.00 140 THR A C 1
ATOM 1113 O O . THR A 1 140 ? 2.751 -2.071 -14.273 1.00 88.00 140 THR A O 1
ATOM 1116 N N . ILE A 1 141 ? 0.981 -3.254 -14.991 1.00 89.56 141 ILE A N 1
ATOM 1117 C CA . ILE A 1 141 ? 1.757 -4.351 -15.590 1.00 89.56 141 ILE A CA 1
ATOM 1118 C C . ILE A 1 141 ? 2.619 -3.841 -16.751 1.00 89.56 141 ILE A C 1
ATOM 1120 O O . ILE A 1 141 ? 3.807 -4.153 -16.812 1.00 89.56 141 ILE A O 1
ATOM 1124 N N . GLU A 1 142 ? 2.049 -3.063 -17.669 1.00 93.88 142 GLU A N 1
ATOM 1125 C CA . GLU A 1 142 ? 2.776 -2.550 -18.835 1.00 93.88 142 GLU A CA 1
ATOM 1126 C C . GLU A 1 142 ? 3.840 -1.520 -18.431 1.00 93.88 142 GLU A C 1
ATOM 1128 O O . GLU A 1 142 ? 4.981 -1.617 -18.885 1.00 93.88 142 GLU A O 1
ATOM 1133 N N . LYS A 1 143 ? 3.535 -0.615 -17.489 1.00 94.75 143 LYS A N 1
ATOM 1134 C CA . LYS A 1 143 ? 4.537 0.289 -16.901 1.00 94.75 143 LYS A CA 1
ATOM 1135 C C . LYS A 1 143 ? 5.676 -0.485 -16.246 1.00 94.75 143 LYS A C 1
ATOM 1137 O O . LYS A 1 143 ? 6.829 -0.158 -16.485 1.00 94.75 143 LYS A O 1
ATOM 1142 N N . PHE A 1 144 ? 5.373 -1.537 -15.481 1.00 94.44 144 PHE A N 1
ATOM 1143 C CA . PHE A 1 144 ? 6.399 -2.375 -14.859 1.00 94.44 144 PHE A CA 1
ATOM 1144 C C . PHE A 1 144 ? 7.307 -3.050 -15.899 1.00 94.44 144 PHE A C 1
ATOM 1146 O O . PHE A 1 144 ? 8.521 -3.104 -15.716 1.00 94.44 144 PHE A O 1
ATOM 1153 N N . LYS A 1 145 ? 6.747 -3.555 -17.006 1.00 95.75 145 LYS A N 1
ATOM 1154 C CA . LYS A 1 145 ? 7.535 -4.166 -18.092 1.00 95.75 145 LYS A CA 1
ATOM 1155 C C . LYS A 1 145 ? 8.471 -3.170 -18.771 1.00 95.75 145 LYS A C 1
ATOM 1157 O O . LYS A 1 145 ? 9.574 -3.565 -19.148 1.00 95.75 145 LYS A O 1
ATOM 1162 N N . ALA A 1 146 ? 8.032 -1.919 -18.906 1.00 97.38 146 ALA A N 1
ATOM 1163 C CA . ALA A 1 146 ? 8.784 -0.839 -19.536 1.00 97.38 146 ALA A CA 1
ATOM 1164 C C . ALA A 1 146 ? 9.922 -0.273 -18.666 1.00 97.38 146 ALA A C 1
ATOM 1166 O O . ALA A 1 146 ? 10.757 0.465 -19.183 1.00 97.38 146 ALA A O 1
ATOM 1167 N N . LEU A 1 147 ? 9.972 -0.614 -17.373 1.00 97.06 147 LEU A N 1
ATOM 1168 C CA . LEU A 1 147 ? 11.058 -0.206 -16.481 1.00 97.06 147 LEU A CA 1
ATOM 1169 C C . LEU A 1 147 ? 12.409 -0.787 -16.907 1.00 97.06 147 LEU A C 1
ATOM 1171 O O . LEU A 1 147 ? 12.480 -1.868 -17.504 1.00 97.06 147 LEU A O 1
ATOM 1175 N N . SER A 1 148 ? 13.485 -0.103 -16.515 1.00 97.81 148 SER A N 1
ATOM 1176 C CA . SER A 1 148 ? 14.838 -0.649 -16.616 1.00 97.81 148 SER A CA 1
ATOM 1177 C C . SER A 1 148 ? 14.995 -1.915 -15.765 1.00 97.81 148 SER A C 1
ATOM 1179 O O . SER A 1 148 ? 14.280 -2.120 -14.778 1.00 97.81 148 SER A O 1
ATOM 1181 N N . GLU A 1 149 ? 15.959 -2.768 -16.115 1.00 97.75 149 GLU A N 1
ATOM 1182 C CA . GLU A 1 149 ? 16.258 -3.956 -15.305 1.00 97.75 149 GLU A CA 1
ATOM 1183 C C . GLU A 1 149 ? 16.707 -3.570 -13.888 1.00 97.75 149 GLU A C 1
ATOM 1185 O O . GLU A 1 149 ? 16.241 -4.167 -12.921 1.00 97.75 149 GLU A O 1
ATOM 1190 N N . GLU A 1 150 ? 17.482 -2.490 -13.740 1.00 97.94 150 GLU A N 1
ATOM 1191 C CA . GLU A 1 150 ? 17.866 -1.937 -12.433 1.00 97.94 150 GLU A CA 1
ATOM 1192 C C . GLU A 1 150 ? 16.637 -1.559 -11.586 1.00 97.94 150 GLU A C 1
ATOM 1194 O O . GLU A 1 150 ? 16.553 -1.882 -10.397 1.00 97.94 150 GLU A O 1
ATOM 1199 N N . ALA A 1 151 ? 15.640 -0.910 -12.192 1.00 98.00 151 ALA A N 1
ATOM 1200 C CA . ALA A 1 151 ? 14.412 -0.541 -11.502 1.00 98.00 151 ALA A CA 1
ATOM 1201 C C . ALA A 1 151 ? 13.593 -1.780 -11.105 1.00 98.00 151 ALA A C 1
ATOM 1203 O O . ALA A 1 151 ? 13.105 -1.858 -9.974 1.00 98.00 151 ALA A O 1
ATOM 1204 N N . LYS A 1 152 ? 13.484 -2.784 -11.985 1.00 97.81 152 LYS A N 1
ATOM 1205 C CA . LYS A 1 152 ? 12.815 -4.061 -11.677 1.00 97.81 152 LYS A CA 1
ATOM 1206 C C . LYS A 1 152 ? 13.515 -4.813 -10.545 1.00 97.81 152 LYS A C 1
ATOM 1208 O O . LYS A 1 152 ? 12.835 -5.337 -9.659 1.00 97.81 152 LYS A O 1
ATOM 1213 N N . GLU A 1 153 ? 14.845 -4.844 -10.527 1.00 97.94 153 GLU A N 1
ATOM 1214 C CA . GLU A 1 153 ? 15.636 -5.449 -9.450 1.00 97.94 153 GLU A CA 1
ATOM 1215 C C . GLU A 1 153 ? 15.453 -4.704 -8.125 1.00 97.94 153 GLU A C 1
ATOM 1217 O O . GLU A 1 153 ? 15.198 -5.332 -7.094 1.00 97.94 153 GLU A O 1
ATOM 1222 N N . SER A 1 154 ? 15.472 -3.368 -8.152 1.00 96.56 154 SER A N 1
ATOM 1223 C CA . SER A 1 154 ? 15.209 -2.528 -6.979 1.00 96.56 154 SER A CA 1
ATOM 1224 C C . SER A 1 154 ? 13.814 -2.783 -6.387 1.00 96.56 154 SER A C 1
ATOM 1226 O O . SER A 1 154 ? 13.667 -2.945 -5.168 1.00 96.56 154 SER A O 1
ATOM 1228 N N . LEU A 1 155 ? 12.791 -2.905 -7.243 1.00 94.38 155 LEU A N 1
ATOM 1229 C CA . LEU A 1 155 ? 11.429 -3.271 -6.841 1.00 94.38 155 LEU A CA 1
ATOM 1230 C C . LEU A 1 155 ? 11.363 -4.689 -6.279 1.00 94.38 155 LEU A C 1
ATOM 1232 O O . LEU A 1 155 ? 10.723 -4.914 -5.255 1.00 94.38 155 LEU A O 1
ATOM 1236 N N . LYS A 1 156 ? 12.024 -5.661 -6.913 1.00 94.75 156 LYS A N 1
ATOM 1237 C CA . LYS A 1 156 ? 12.066 -7.051 -6.438 1.00 94.75 156 LYS A CA 1
ATOM 1238 C C . LYS A 1 156 ? 12.734 -7.168 -5.067 1.00 94.75 156 LYS A C 1
ATOM 1240 O O . LYS A 1 156 ? 12.247 -7.929 -4.236 1.00 94.75 156 LYS A O 1
ATOM 1245 N N . ALA A 1 157 ? 13.797 -6.407 -4.812 1.00 95.31 157 ALA A N 1
ATOM 1246 C CA . ALA A 1 157 ? 14.507 -6.420 -3.536 1.00 95.31 157 ALA A CA 1
ATOM 1247 C C . ALA A 1 157 ? 13.666 -5.846 -2.380 1.00 95.31 157 ALA A C 1
ATOM 1249 O O . ALA A 1 157 ? 13.686 -6.385 -1.275 1.00 95.31 157 ALA A O 1
ATOM 1250 N N . ASN A 1 158 ? 12.900 -4.777 -2.627 1.00 90.38 158 ASN A N 1
ATOM 1251 C CA . ASN A 1 158 ? 12.154 -4.075 -1.573 1.00 90.38 158 ASN A CA 1
ATOM 1252 C C . ASN A 1 158 ? 10.682 -4.524 -1.455 1.00 90.38 158 ASN A C 1
ATOM 1254 O O . ASN A 1 158 ? 10.124 -4.549 -0.354 1.00 90.38 158 ASN A O 1
ATOM 1258 N N . PHE A 1 159 ? 10.064 -4.940 -2.564 1.00 87.94 159 PHE A N 1
ATOM 1259 C CA . PHE A 1 159 ? 8.656 -5.347 -2.670 1.00 87.94 159 PHE A CA 1
ATOM 1260 C C . PHE A 1 159 ? 8.480 -6.708 -3.381 1.00 87.94 159 PHE A C 1
ATOM 1262 O O . PHE A 1 159 ? 7.682 -6.821 -4.315 1.00 87.94 159 PHE A O 1
ATOM 1269 N N . PRO A 1 160 ? 9.162 -7.785 -2.936 1.00 87.62 160 PRO A N 1
ATOM 1270 C CA . PRO A 1 160 ? 9.228 -9.057 -3.666 1.00 87.62 160 PRO A CA 1
ATOM 1271 C C . PRO A 1 160 ? 7.860 -9.689 -3.944 1.00 87.62 160 PRO A C 1
ATOM 1273 O O . PRO A 1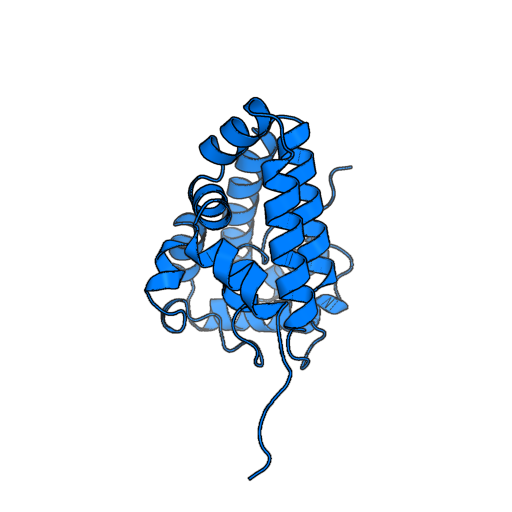 160 ? 7.646 -10.245 -5.019 1.00 87.62 160 PRO A O 1
ATOM 1276 N N . LYS A 1 161 ? 6.912 -9.586 -3.003 1.00 83.31 161 LYS A N 1
ATOM 1277 C CA . LYS A 1 161 ? 5.557 -10.129 -3.173 1.00 83.31 161 LYS A CA 1
ATOM 1278 C C . LYS A 1 161 ? 4.762 -9.376 -4.237 1.00 83.31 161 LYS A C 1
ATOM 1280 O O . LYS A 1 161 ? 4.185 -10.015 -5.106 1.00 83.31 161 LYS A O 1
ATOM 1285 N N . ILE A 1 162 ? 4.802 -8.043 -4.227 1.00 81.12 162 ILE A N 1
ATOM 1286 C CA . ILE A 1 162 ? 4.104 -7.212 -5.221 1.00 81.12 162 ILE A CA 1
ATOM 1287 C C . ILE A 1 162 ? 4.705 -7.438 -6.610 1.00 81.12 162 ILE A C 1
ATOM 1289 O O . ILE A 1 162 ? 3.972 -7.662 -7.570 1.00 81.12 162 ILE A O 1
ATOM 1293 N N . THR A 1 163 ? 6.035 -7.464 -6.713 1.00 86.62 163 THR A N 1
ATOM 1294 C CA . THR A 1 163 ? 6.724 -7.779 -7.970 1.00 86.62 163 THR A CA 1
ATOM 1295 C C . THR A 1 163 ? 6.338 -9.170 -8.480 1.00 86.62 163 THR A C 1
ATOM 1297 O O . THR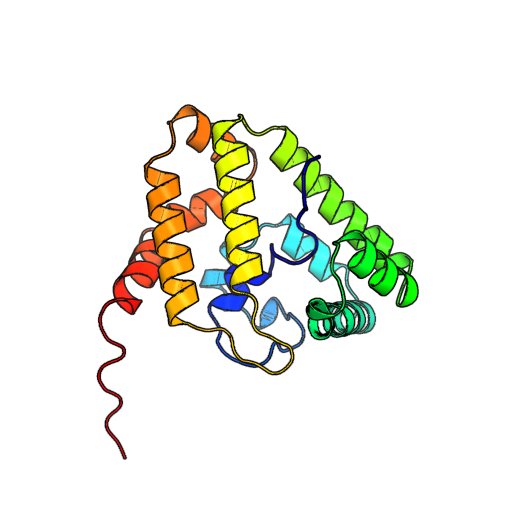 A 1 163 ? 6.015 -9.324 -9.655 1.00 86.62 163 THR A O 1
ATOM 1300 N N . GLY A 1 164 ? 6.268 -10.163 -7.587 1.00 85.69 164 GLY A N 1
ATOM 1301 C CA . GLY A 1 164 ? 5.795 -11.507 -7.916 1.00 85.69 164 GLY A CA 1
ATOM 1302 C C . GLY A 1 164 ? 4.354 -11.539 -8.439 1.00 85.69 164 GLY A C 1
ATOM 1303 O O . GLY A 1 164 ? 4.080 -12.260 -9.392 1.00 85.69 164 GLY A O 1
ATOM 1304 N N . VAL A 1 165 ? 3.448 -10.728 -7.879 1.00 81.94 165 VAL A N 1
ATOM 1305 C CA . VAL A 1 165 ? 2.060 -10.589 -8.366 1.00 81.94 165 VAL A CA 1
ATOM 1306 C C . VAL A 1 165 ? 2.030 -10.027 -9.780 1.00 81.94 165 VAL A C 1
ATOM 1308 O O . VAL A 1 165 ? 1.386 -10.600 -10.654 1.00 81.94 165 VAL A O 1
ATOM 1311 N N . ILE A 1 166 ? 2.748 -8.930 -10.024 1.00 84.81 166 ILE A N 1
ATOM 1312 C CA . ILE A 1 166 ? 2.779 -8.269 -11.335 1.00 84.81 166 ILE A CA 1
ATOM 1313 C C . ILE A 1 166 ? 3.344 -9.215 -12.405 1.00 84.81 166 ILE A C 1
ATOM 1315 O O . ILE A 1 166 ? 2.864 -9.249 -13.539 1.00 84.81 166 ILE A O 1
ATOM 1319 N N . GLN A 1 167 ? 4.344 -10.019 -12.042 1.00 88.31 167 GLN A N 1
ATOM 1320 C CA . GLN A 1 167 ? 4.976 -10.995 -12.929 1.00 88.31 167 GLN A CA 1
ATOM 1321 C C . GLN A 1 167 ? 4.170 -12.295 -13.092 1.00 88.31 167 GLN A C 1
ATOM 1323 O O . GLN A 1 167 ? 4.453 -13.064 -14.007 1.00 88.31 167 GLN A O 1
ATOM 1328 N N . ASN A 1 168 ? 3.165 -12.552 -12.250 1.00 84.44 168 ASN A N 1
ATOM 1329 C CA . ASN A 1 168 ? 2.392 -13.787 -12.291 1.00 84.44 168 ASN A CA 1
ATOM 1330 C C . ASN A 1 168 ? 1.496 -13.856 -13.539 1.00 84.44 168 ASN A C 1
ATOM 1332 O O . ASN A 1 168 ? 0.632 -13.005 -13.754 1.00 84.44 168 ASN A O 1
ATOM 1336 N N . GLU A 1 169 ? 1.645 -14.914 -14.336 1.00 87.19 169 GLU A N 1
ATOM 1337 C CA . GLU A 1 169 ? 0.903 -15.081 -15.591 1.00 87.19 169 GLU A CA 1
ATOM 1338 C C . GLU A 1 169 ? -0.614 -15.153 -15.397 1.00 87.19 169 GLU A C 1
ATOM 1340 O O . GLU A 1 169 ? -1.352 -14.594 -16.206 1.00 87.19 169 GLU A O 1
ATOM 1345 N N . LYS A 1 170 ? -1.100 -15.775 -14.311 1.00 80.06 170 LYS A N 1
ATOM 1346 C CA . LYS A 1 170 ? -2.542 -15.830 -14.013 1.00 80.06 170 LYS A CA 1
ATOM 1347 C C . LYS A 1 170 ? -3.081 -14.444 -13.684 1.00 80.06 170 LYS A C 1
ATOM 1349 O O . LYS A 1 170 ? -4.158 -14.092 -14.152 1.00 80.06 170 LYS A O 1
ATOM 1354 N N . PHE A 1 171 ? -2.328 -13.644 -12.928 1.00 78.88 171 PHE A N 1
ATOM 1355 C CA . PHE A 1 171 ? -2.699 -12.260 -12.635 1.00 78.88 171 PHE A CA 1
ATOM 1356 C C . PHE A 1 171 ? -2.715 -11.402 -13.908 1.00 78.88 171 PHE A C 1
ATOM 1358 O O . PHE A 1 171 ? -3.687 -10.693 -14.162 1.00 78.88 171 PHE A O 1
ATOM 1365 N N . GLN A 1 172 ? -1.695 -11.522 -14.764 1.00 85.12 172 GLN A N 1
ATOM 1366 C CA . GLN A 1 172 ? -1.669 -10.821 -16.051 1.00 85.12 172 GLN A CA 1
ATOM 1367 C C . GLN A 1 172 ? -2.804 -11.271 -16.981 1.00 85.12 172 GLN A C 1
ATOM 1369 O O . GLN A 1 172 ? -3.405 -10.444 -17.666 1.00 85.12 172 GLN A O 1
ATOM 1374 N N . ALA A 1 173 ? -3.118 -12.566 -17.011 1.00 82.38 173 ALA A N 1
ATOM 1375 C CA . ALA A 1 173 ? -4.231 -13.102 -17.785 1.00 82.38 173 ALA A CA 1
ATOM 1376 C C . ALA A 1 173 ? -5.580 -12.618 -17.244 1.00 82.38 173 ALA A C 1
ATOM 1378 O O . ALA A 1 173 ? -6.448 -12.262 -18.035 1.00 82.38 173 ALA A O 1
ATOM 1379 N N . LEU A 1 174 ? -5.759 -12.543 -15.923 1.00 73.69 174 LEU A N 1
ATOM 1380 C CA . LEU A 1 174 ? -6.959 -11.984 -15.298 1.00 73.69 174 LEU A CA 1
ATOM 1381 C C . LEU A 1 174 ? -7.132 -10.506 -15.667 1.00 73.69 174 LEU A C 1
ATOM 1383 O O . LEU A 1 174 ? -8.198 -10.113 -16.134 1.00 73.69 174 LEU A O 1
ATOM 1387 N N . ALA A 1 175 ? -6.068 -9.709 -15.540 1.00 77.50 175 ALA A N 1
ATOM 1388 C CA . ALA A 1 175 ? -6.092 -8.301 -15.919 1.00 77.50 175 ALA A CA 1
ATOM 1389 C C . ALA A 1 175 ? -6.480 -8.128 -17.401 1.00 77.50 175 ALA A C 1
ATOM 1391 O O . ALA A 1 175 ? -7.347 -7.316 -17.720 1.00 77.50 175 ALA A O 1
ATOM 1392 N N . LYS A 1 176 ? -5.910 -8.936 -18.306 1.00 79.69 176 LYS A N 1
ATOM 1393 C CA . LYS A 1 176 ? -6.185 -8.874 -19.754 1.00 79.69 176 LYS A CA 1
ATOM 1394 C C . LYS A 1 176 ? -7.551 -9.432 -20.163 1.00 79.69 176 LYS A C 1
ATOM 1396 O O . LYS A 1 176 ? -8.197 -8.869 -21.043 1.00 79.69 176 LYS A O 1
ATOM 1401 N N . SER A 1 177 ? -7.965 -10.563 -19.594 1.00 69.94 177 SER A N 1
ATOM 1402 C CA . SER A 1 177 ? -9.187 -11.282 -19.993 1.00 69.94 177 SER A CA 1
ATOM 1403 C C . SER A 1 177 ? -10.438 -10.486 -19.671 1.00 69.94 177 SER A C 1
ATOM 1405 O O . SER A 1 177 ? -11.360 -10.470 -20.472 1.00 69.94 177 SER A O 1
ATOM 1407 N N . LEU A 1 178 ? -10.434 -9.730 -18.576 1.00 54.34 178 LEU A N 1
ATOM 1408 C CA . LEU A 1 178 ? -11.574 -8.910 -18.191 1.00 54.34 178 LEU A CA 1
ATOM 1409 C C . LEU A 1 178 ? -11.717 -7.604 -19.003 1.00 54.34 178 LEU A C 1
ATOM 1411 O O . LEU A 1 178 ? -12.686 -6.876 -18.807 1.00 54.34 178 LEU A O 1
ATOM 1415 N N . LEU A 1 179 ? -10.781 -7.301 -19.915 1.00 52.78 179 LEU A N 1
ATOM 1416 C CA . LEU A 1 179 ? -10.958 -6.273 -20.954 1.00 52.78 179 LEU A CA 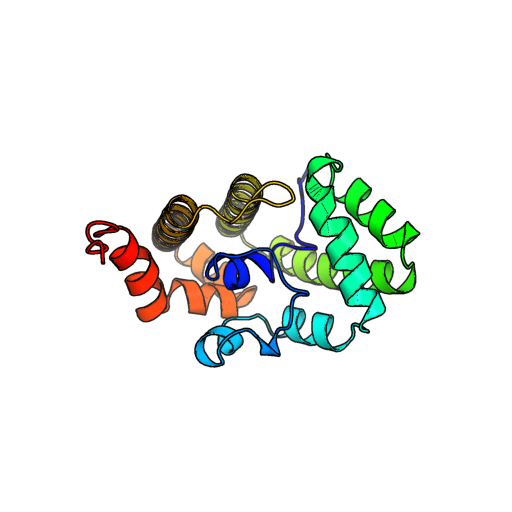1
ATOM 1417 C C . LEU A 1 179 ? -11.656 -6.826 -22.208 1.00 52.78 179 LEU A C 1
ATOM 1419 O O . LEU A 1 179 ? -12.099 -6.061 -23.063 1.00 52.78 179 LEU A O 1
ATOM 1423 N N . LYS A 1 180 ? -11.753 -8.155 -22.338 1.00 49.19 180 LYS A N 1
ATOM 1424 C CA . LYS A 1 180 ? -12.526 -8.822 -23.384 1.00 49.19 180 LYS A CA 1
ATOM 1425 C C . LYS A 1 180 ? -13.837 -9.306 -22.753 1.00 49.19 180 LYS A C 1
ATOM 1427 O O . LYS A 1 180 ? -13.870 -10.334 -22.088 1.00 49.19 180 LYS A O 1
ATOM 1432 N N . THR A 1 181 ? -14.914 -8.558 -23.005 1.00 39.66 181 THR A N 1
ATOM 1433 C CA . THR A 1 181 ? -16.334 -8.871 -22.715 1.00 39.66 181 THR A CA 1
ATOM 1434 C C . THR A 1 181 ? -16.793 -8.900 -21.243 1.00 39.66 181 THR A C 1
ATOM 1436 O O . THR A 1 181 ? -16.878 -9.955 -20.629 1.00 39.66 181 THR A O 1
ATOM 1439 N N . GLU A 1 182 ? -17.310 -7.762 -20.757 1.00 39.44 182 GLU A N 1
ATOM 1440 C CA . GLU A 1 182 ? -18.659 -7.720 -20.153 1.00 39.44 182 GLU A CA 1
ATOM 1441 C C . GLU A 1 182 ? -19.666 -7.500 -21.292 1.00 39.44 182 GLU A C 1
ATOM 1443 O O . GLU A 1 182 ? -20.144 -6.406 -21.566 1.00 39.44 182 GLU A O 1
ATOM 1448 N N . GLY A 1 183 ? -19.904 -8.569 -22.043 1.00 46.50 183 GLY A N 1
ATOM 1449 C CA . GLY A 1 183 ? -20.866 -8.613 -23.133 1.00 46.50 183 GLY A CA 1
ATOM 1450 C C . GLY A 1 183 ? -21.515 -9.983 -23.138 1.00 46.50 183 GLY A C 1
ATOM 1451 O O . GLY A 1 183 ? -21.138 -10.809 -23.957 1.00 46.50 183 GLY A O 1
ATOM 1452 N N . ALA A 1 184 ? -22.392 -10.218 -22.155 1.00 40.47 184 ALA A N 1
ATOM 1453 C CA . ALA A 1 184 ? -23.490 -11.195 -22.118 1.00 40.47 184 ALA A CA 1
ATOM 1454 C C . ALA A 1 184 ? -23.727 -11.679 -20.676 1.00 40.47 184 ALA A C 1
ATOM 1456 O O . ALA A 1 184 ? -23.192 -12.699 -20.250 1.00 40.47 184 ALA A O 1
ATOM 1457 N N . ALA A 1 185 ? -24.594 -10.983 -19.943 1.00 29.16 185 ALA A N 1
ATOM 1458 C CA . ALA A 1 185 ? -25.526 -11.695 -19.079 1.00 29.16 185 ALA A CA 1
ATOM 1459 C C . ALA A 1 185 ? -26.777 -11.961 -19.935 1.00 29.16 185 ALA A C 1
ATOM 1461 O O . ALA A 1 185 ? -27.341 -10.995 -20.459 1.00 29.16 185 ALA A O 1
ATOM 1462 N N . PRO A 1 186 ? -27.208 -13.217 -20.150 1.00 35.91 186 PRO A N 1
ATOM 1463 C CA . PRO A 1 186 ? -28.548 -13.450 -20.654 1.00 35.91 186 PRO A CA 1
ATOM 1464 C C . PRO A 1 186 ? -29.530 -13.057 -19.548 1.00 35.91 186 PRO A C 1
ATOM 1466 O O . PRO A 1 186 ? -29.368 -13.443 -18.390 1.00 35.91 186 PRO A O 1
ATOM 1469 N N . ALA A 1 187 ? -30.529 -12.262 -19.916 1.00 36.03 187 ALA A N 1
ATOM 1470 C CA . ALA A 1 187 ? -31.705 -12.065 -19.089 1.00 36.03 187 ALA A CA 1
ATOM 1471 C C . ALA A 1 187 ? -32.381 -13.424 -18.846 1.00 36.03 187 ALA A C 1
ATOM 1473 O O . ALA A 1 187 ? -32.640 -14.159 -19.802 1.00 36.03 187 ALA A O 1
ATOM 1474 N N . ALA A 1 188 ? -32.665 -13.726 -17.583 1.00 32.62 188 ALA A N 1
ATOM 1475 C CA . ALA A 1 188 ? -33.686 -14.678 -17.166 1.00 32.62 188 ALA A CA 1
ATOM 1476 C C . ALA A 1 188 ? -34.280 -14.190 -15.843 1.00 32.62 188 ALA A C 1
ATOM 1478 O O . ALA A 1 188 ? -33.482 -13.924 -14.915 1.00 32.62 188 ALA A O 1
#

Solvent-accessible surface area (backbone atoms only — not comparable to full-atom values): 11021 Å² total; per-residue (Å²): 135,86,82,82,70,70,74,68,53,80,61,39,72,70,49,62,78,54,75,52,70,82,62,79,88,46,72,84,75,46,56,68,90,56,50,77,49,53,49,65,71,59,54,54,55,58,71,72,49,51,74,65,50,48,49,48,53,46,60,49,58,57,44,48,88,79,37,91,45,70,64,55,49,48,50,56,36,32,75,71,32,58,68,55,32,51,55,45,51,51,55,24,50,55,52,48,54,40,49,70,71,32,47,73,67,32,38,49,54,52,50,54,51,53,54,51,54,59,73,62,54,52,59,73,95,44,55,53,57,61,67,61,50,31,53,50,49,41,52,53,42,53,54,58,68,71,46,52,70,68,28,50,50,37,40,39,75,60,39,45,45,59,44,49,45,59,68,29,66,68,52,48,47,53,31,55,48,68,74,60,70,96,75,78,81,80,89,127

Secondary structure (DSSP, 8-state):
------SSHHHHHHHTTS-SS--S--GGGS-HHHHTTS-HHHHHHHHT--HHHHHHHHHHHHTGGG-SSHHHHHHHHHHH-HHHHHHHHHHHHHHHHHHHTS-HHHHHHHHHHHHHHHHTPPPTTPPP-HHHHHHHHHHHHHHHHHS-HHHHHHHHHH-HHHHHHHH-HHHHHHHHHTTS----PPP-

Organism: Globodera rostochiensis (NCBI:txid31243)